Protein AF-A0A2S2PZI7-F1 (afdb_monomer)

Structure (mmCIF, N/CA/C/O backbone):
data_AF-A0A2S2PZI7-F1
#
_entry.id   AF-A0A2S2PZI7-F1
#
loop_
_atom_site.group_PDB
_atom_site.id
_atom_site.type_symbol
_atom_site.label_atom_id
_atom_site.label_alt_id
_atom_site.label_comp_id
_atom_site.label_asym_id
_atom_site.label_entity_id
_atom_site.label_seq_id
_atom_site.pdbx_PDB_ins_code
_atom_site.Cartn_x
_atom_site.Cartn_y
_atom_site.Cartn_z
_atom_site.occupancy
_atom_site.B_iso_or_equiv
_atom_site.auth_seq_id
_atom_site.auth_comp_id
_atom_site.auth_asym_id
_atom_site.auth_atom_id
_atom_site.pdbx_PDB_model_num
ATOM 1 N N . ARG A 1 1 ? 15.774 1.016 -13.900 1.00 90.81 1 ARG A N 1
ATOM 2 C CA . ARG A 1 1 ? 14.802 0.039 -13.346 1.00 90.81 1 ARG A CA 1
ATOM 3 C C . ARG A 1 1 ? 15.107 -0.288 -11.886 1.00 90.81 1 ARG A C 1
ATOM 5 O O . ARG A 1 1 ? 14.340 0.163 -11.058 1.00 90.81 1 ARG A O 1
ATOM 12 N N . ARG A 1 2 ? 16.241 -0.922 -11.539 1.00 93.00 2 ARG A N 1
ATOM 13 C CA . ARG A 1 2 ? 16.613 -1.214 -10.131 1.00 93.00 2 ARG A CA 1
ATOM 14 C C . ARG A 1 2 ? 16.490 -0.013 -9.178 1.00 93.00 2 ARG A C 1
ATOM 16 O O . ARG A 1 2 ? 15.719 -0.076 -8.241 1.00 93.00 2 ARG A O 1
ATOM 23 N N . LYS A 1 3 ? 17.122 1.117 -9.518 1.00 94.44 3 LYS A N 1
ATOM 24 C CA . LYS A 1 3 ? 17.010 2.376 -8.755 1.00 94.44 3 LYS A CA 1
ATOM 25 C C . LYS A 1 3 ? 15.558 2.817 -8.502 1.00 94.44 3 LYS A C 1
ATOM 27 O O . LYS A 1 3 ? 15.271 3.354 -7.445 1.00 94.44 3 LYS A O 1
ATOM 32 N N . LEU A 1 4 ? 14.652 2.601 -9.463 1.00 94.94 4 LEU A N 1
ATOM 33 C CA . LEU A 1 4 ? 13.233 2.941 -9.311 1.00 94.94 4 LEU A CA 1
ATOM 34 C C . LEU A 1 4 ? 12.554 2.017 -8.293 1.00 94.94 4 LEU A C 1
ATOM 36 O O . LEU A 1 4 ? 11.857 2.503 -7.416 1.00 94.94 4 LEU A O 1
ATOM 40 N N . MET A 1 5 ? 12.837 0.714 -8.365 1.00 95.31 5 MET A N 1
ATOM 41 C CA . MET A 1 5 ? 12.351 -0.273 -7.398 1.00 95.31 5 MET A CA 1
ATOM 42 C C . MET A 1 5 ? 12.850 0.022 -5.976 1.00 95.31 5 MET A C 1
ATOM 44 O O . MET A 1 5 ? 12.076 -0.080 -5.030 1.00 95.31 5 MET A O 1
ATOM 48 N N . ASP A 1 6 ? 14.112 0.429 -5.818 1.00 95.69 6 ASP A N 1
ATOM 49 C CA . ASP A 1 6 ? 14.670 0.797 -4.509 1.00 95.69 6 ASP A CA 1
ATOM 50 C C . ASP A 1 6 ? 13.962 2.040 -3.934 1.00 95.69 6 ASP A C 1
ATOM 52 O O . ASP A 1 6 ? 13.613 2.073 -2.755 1.00 95.69 6 ASP A O 1
ATOM 56 N N . ILE A 1 7 ? 13.683 3.044 -4.778 1.00 96.94 7 ILE A N 1
ATOM 57 C CA . ILE A 1 7 ? 12.902 4.236 -4.402 1.00 96.94 7 ILE A CA 1
ATOM 58 C C . ILE A 1 7 ? 11.478 3.852 -3.986 1.00 96.94 7 ILE A C 1
ATOM 60 O O . ILE A 1 7 ? 11.008 4.306 -2.944 1.00 96.94 7 ILE A O 1
ATOM 64 N N . ASP A 1 8 ? 10.803 3.009 -4.770 1.00 95.75 8 ASP A N 1
ATOM 65 C CA . ASP A 1 8 ? 9.455 2.535 -4.452 1.00 95.75 8 ASP A CA 1
ATOM 66 C C . ASP A 1 8 ? 9.450 1.749 -3.124 1.00 95.75 8 ASP A C 1
ATOM 68 O O . ASP A 1 8 ? 8.561 1.935 -2.296 1.00 95.75 8 ASP A O 1
ATOM 72 N N . GLY A 1 9 ? 10.490 0.953 -2.850 1.00 95.69 9 GLY A N 1
ATOM 73 C CA . GLY A 1 9 ? 10.671 0.274 -1.565 1.00 95.69 9 GLY A CA 1
ATOM 74 C C . GLY A 1 9 ? 10.832 1.228 -0.380 1.00 95.69 9 GLY A C 1
ATOM 75 O O . GLY A 1 9 ? 10.215 1.015 0.666 1.00 95.69 9 GLY A O 1
ATOM 76 N N . HIS A 1 10 ? 11.600 2.308 -0.539 1.00 96.31 10 HIS A N 1
ATOM 77 C CA . HIS A 1 10 ? 11.708 3.344 0.490 1.00 96.31 10 HIS A CA 1
ATOM 78 C C . HIS A 1 10 ? 10.374 4.057 0.737 1.00 96.31 10 HIS A C 1
ATOM 80 O O . HIS A 1 10 ? 10.005 4.252 1.893 1.00 96.31 10 HIS A O 1
ATOM 86 N N . LEU A 1 11 ? 9.618 4.381 -0.318 1.00 96.38 11 LEU A N 1
ATOM 87 C CA . LEU A 1 11 ? 8.288 4.989 -0.194 1.00 96.38 11 LEU A CA 1
ATOM 88 C C . LEU A 1 11 ? 7.308 4.086 0.568 1.00 96.38 11 LEU A C 1
ATOM 90 O O . LEU A 1 11 ? 6.607 4.562 1.459 1.00 96.38 11 LEU A O 1
ATOM 94 N N . LEU A 1 12 ? 7.295 2.782 0.272 1.00 95.44 12 LEU A N 1
ATOM 95 C CA . LEU A 1 12 ? 6.481 1.812 1.014 1.00 95.44 12 LEU A CA 1
ATOM 96 C C . LEU A 1 12 ? 6.892 1.750 2.493 1.00 95.44 12 LEU A C 1
ATOM 98 O O . LEU A 1 12 ? 6.034 1.757 3.374 1.00 95.44 12 LEU A O 1
ATOM 102 N N . SER A 1 13 ? 8.197 1.742 2.783 1.00 93.62 13 SER A N 1
ATOM 103 C CA . SER A 1 13 ? 8.704 1.737 4.160 1.00 93.62 13 SER A CA 1
ATOM 104 C C . SER A 1 13 ? 8.312 2.998 4.937 1.00 93.62 13 SER A C 1
ATOM 106 O O . SER A 1 13 ? 7.915 2.889 6.096 1.00 93.62 13 SER A O 1
ATOM 108 N N . LEU A 1 14 ? 8.395 4.178 4.312 1.00 95.75 14 LEU A N 1
ATOM 109 C CA . LEU A 1 14 ? 7.944 5.441 4.907 1.00 95.75 14 LEU A CA 1
ATOM 110 C C . LEU A 1 14 ? 6.440 5.409 5.207 1.00 95.75 14 LEU A C 1
ATOM 112 O O . LEU A 1 14 ? 6.021 5.877 6.261 1.00 95.75 14 LEU A O 1
ATOM 116 N N . GLY A 1 15 ? 5.641 4.789 4.332 1.00 93.88 15 GLY A N 1
ATOM 117 C CA . GLY A 1 15 ? 4.212 4.580 4.565 1.00 93.88 15 GLY A CA 1
ATOM 118 C C . GLY A 1 15 ? 3.916 3.749 5.820 1.00 93.88 15 GLY A C 1
ATOM 119 O O . GLY A 1 15 ? 3.052 4.129 6.607 1.00 93.88 15 GLY A O 1
ATOM 120 N N . VAL A 1 16 ? 4.650 2.650 6.053 1.00 91.56 16 VAL A N 1
ATOM 121 C CA . VAL A 1 16 ? 4.499 1.849 7.290 1.00 91.56 16 VAL A CA 1
ATOM 122 C C . VAL A 1 16 ? 4.855 2.674 8.525 1.00 91.56 16 VAL A C 1
ATOM 124 O O . VAL A 1 16 ? 4.143 2.630 9.529 1.00 91.56 16 VAL A O 1
ATOM 127 N N . GLU A 1 17 ? 5.952 3.431 8.465 1.00 93.25 17 GLU A N 1
ATOM 128 C CA . GLU A 1 17 ? 6.382 4.233 9.609 1.00 93.25 17 GLU A CA 1
ATOM 129 C C . GLU A 1 17 ? 5.381 5.357 9.908 1.00 93.25 17 GLU A C 1
ATOM 131 O O . GLU A 1 17 ? 5.024 5.551 11.067 1.00 93.25 17 GLU A O 1
ATOM 136 N N . ALA A 1 18 ? 4.822 6.021 8.891 1.00 95.25 18 ALA A N 1
ATOM 137 C CA . ALA A 1 18 ? 3.761 7.012 9.081 1.00 95.25 18 ALA A CA 1
ATOM 138 C C . ALA A 1 18 ? 2.541 6.408 9.797 1.00 95.25 18 ALA A C 1
ATOM 140 O O . ALA A 1 18 ? 2.039 6.966 10.777 1.00 95.25 18 ALA A O 1
ATOM 141 N N . GLU A 1 19 ? 2.089 5.225 9.364 1.00 92.06 19 GLU A N 1
ATOM 142 C CA . GLU A 1 19 ? 0.991 4.512 10.022 1.00 92.06 19 GLU A CA 1
ATOM 143 C C . GLU A 1 19 ? 1.311 4.188 11.489 1.00 92.06 19 GLU 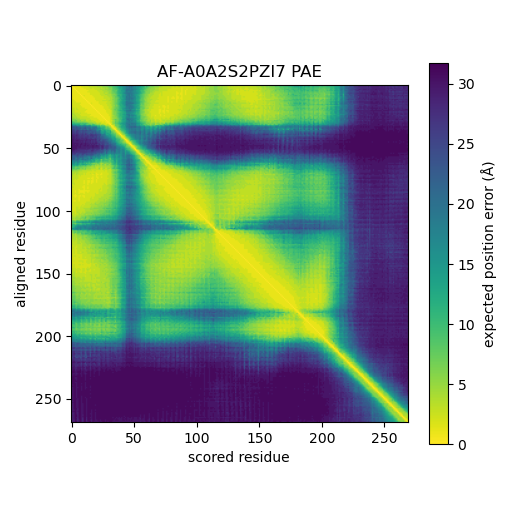A C 1
ATOM 145 O O . GLU A 1 19 ? 0.438 4.319 12.354 1.00 92.06 19 GLU A O 1
ATOM 150 N N . ARG A 1 20 ? 2.553 3.796 11.798 1.00 91.69 20 ARG A N 1
ATOM 151 C CA . ARG A 1 20 ? 3.015 3.556 13.173 1.00 91.69 20 ARG A CA 1
ATOM 152 C C . ARG A 1 20 ? 2.955 4.832 14.016 1.00 91.69 20 ARG A C 1
ATOM 154 O O . ARG A 1 20 ? 2.430 4.790 15.130 1.00 91.69 20 ARG A O 1
ATOM 161 N N . GLN A 1 21 ? 3.433 5.960 13.498 1.00 95.38 21 GLN A N 1
ATOM 162 C CA . GLN A 1 21 ? 3.409 7.230 14.228 1.00 95.38 21 GLN A CA 1
ATOM 163 C C . GLN A 1 21 ? 1.971 7.708 14.488 1.00 95.38 21 GLN A C 1
ATOM 165 O O . GLN A 1 21 ? 1.626 8.074 15.615 1.00 95.38 21 GLN A O 1
ATOM 170 N N . HIS A 1 22 ? 1.070 7.570 13.510 1.00 94.25 22 HIS A N 1
ATOM 171 C CA . HIS A 1 22 ? -0.359 7.833 13.713 1.00 94.25 22 HIS A CA 1
ATOM 172 C C . HIS A 1 22 ? -0.990 6.950 14.799 1.00 94.25 22 HIS A C 1
ATOM 174 O O . HIS A 1 22 ? -1.870 7.406 15.536 1.00 94.25 22 HIS A O 1
ATOM 180 N N . GLN A 1 23 ? -0.547 5.696 14.944 1.00 90.12 23 GLN A N 1
ATOM 181 C CA . GLN A 1 23 ? -1.009 4.831 16.033 1.00 90.12 23 GLN A CA 1
ATOM 182 C C . GLN A 1 23 ? -0.560 5.339 17.405 1.00 90.12 23 GLN A C 1
ATOM 184 O O . GLN A 1 23 ? -1.351 5.273 18.345 1.00 90.12 23 GLN A O 1
ATOM 189 N N . ILE A 1 24 ? 0.668 5.848 17.532 1.00 91.25 24 ILE A N 1
ATOM 190 C CA . ILE A 1 24 ? 1.177 6.422 18.788 1.00 91.25 24 ILE A CA 1
ATOM 191 C C . ILE A 1 24 ? 0.329 7.633 19.189 1.00 91.25 24 ILE A C 1
ATOM 193 O O . ILE A 1 24 ? -0.158 7.692 20.320 1.00 91.25 24 ILE A O 1
ATOM 197 N N . ILE A 1 25 ? 0.062 8.537 18.242 1.00 91.69 25 ILE A N 1
ATOM 198 C CA . ILE A 1 25 ? -0.786 9.718 18.464 1.00 91.69 25 ILE A CA 1
ATOM 199 C C . ILE A 1 25 ? -2.202 9.296 18.876 1.00 91.69 25 ILE A C 1
ATO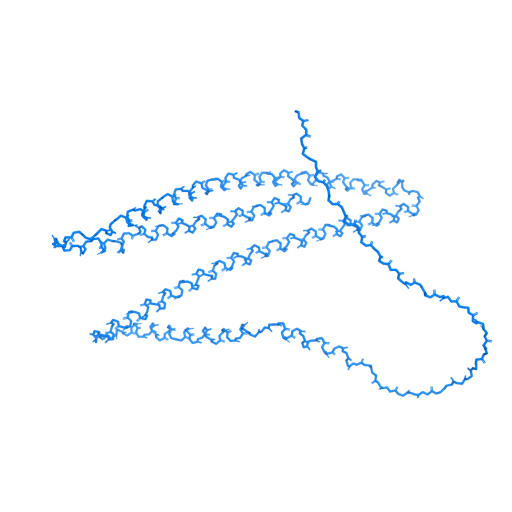M 201 O O . ILE A 1 25 ? -2.705 9.740 19.906 1.00 91.69 25 ILE A O 1
ATOM 205 N N . SER A 1 26 ? -2.813 8.358 18.148 1.00 89.31 26 SER A N 1
ATOM 206 C CA . SER A 1 26 ? -4.162 7.858 18.458 1.00 89.31 26 SER A CA 1
ATOM 207 C C . SER A 1 26 ? -4.246 7.216 19.851 1.00 89.31 26 SER A C 1
ATOM 209 O O . SER A 1 26 ? -5.234 7.377 20.572 1.00 89.31 26 SER A O 1
ATOM 211 N N . GLN A 1 27 ? -3.212 6.470 20.259 1.00 87.00 27 GLN A N 1
ATOM 212 C CA . GLN A 1 27 ? -3.144 5.871 21.594 1.00 87.00 27 GLN A CA 1
ATOM 213 C C . GLN A 1 27 ? -3.044 6.936 22.685 1.00 87.00 27 GLN A C 1
ATOM 215 O O . GLN A 1 27 ? -3.722 6.820 23.711 1.00 87.00 27 GLN A O 1
ATOM 220 N N . TRP A 1 28 ? -2.232 7.967 22.461 1.00 88.69 28 TRP A N 1
ATOM 221 C CA . TRP A 1 28 ? -2.120 9.099 23.371 1.00 88.69 28 TRP A CA 1
ATOM 222 C C . TRP A 1 28 ? -3.456 9.843 23.506 1.00 88.69 28 TRP A C 1
ATOM 224 O O . TRP A 1 28 ? -3.937 10.035 24.624 1.00 88.69 28 TRP A O 1
ATOM 234 N N . GLU A 1 29 ? -4.118 10.173 22.392 1.00 85.69 29 GLU A N 1
ATOM 235 C CA . GLU A 1 29 ? -5.425 10.849 22.386 1.00 85.69 29 GLU A CA 1
ATOM 236 C C . GLU A 1 29 ? -6.486 10.045 23.147 1.00 85.69 29 GLU A C 1
ATOM 238 O O . GLU A 1 29 ? -7.235 10.590 23.963 1.00 85.69 29 GLU A O 1
ATOM 243 N N . SER A 1 30 ? -6.508 8.724 22.948 1.00 81.12 30 SER A N 1
ATOM 244 C CA . SER A 1 30 ? -7.425 7.827 23.653 1.00 81.12 30 SER A CA 1
ATOM 245 C C . SER A 1 30 ? -7.208 7.825 25.168 1.00 81.12 30 SER A C 1
ATOM 247 O O . SER A 1 30 ? -8.189 7.716 25.906 1.00 81.12 30 SER A O 1
ATOM 249 N N . ARG A 1 31 ? -5.960 7.908 25.646 1.00 77.75 31 ARG A N 1
ATOM 250 C CA . ARG A 1 31 ? -5.634 7.934 27.086 1.00 77.75 31 ARG A CA 1
ATOM 251 C C . ARG A 1 31 ? -5.864 9.310 27.704 1.00 77.75 31 ARG A C 1
ATOM 253 O O . ARG A 1 31 ? -6.291 9.404 28.854 1.00 77.75 31 ARG A O 1
ATOM 260 N N . ASN A 1 32 ? -5.617 10.369 26.938 1.00 75.56 32 ASN A N 1
ATOM 261 C CA . ASN A 1 32 ? -5.827 11.749 27.366 1.00 75.56 32 ASN A CA 1
ATOM 262 C C . ASN A 1 32 ? -7.313 12.169 27.325 1.00 75.56 32 ASN A C 1
ATOM 264 O O . ASN A 1 32 ? -7.692 13.217 27.856 1.00 75.56 32 ASN A O 1
ATOM 268 N N . ASN A 1 33 ? -8.193 11.349 26.736 1.00 71.75 33 ASN A N 1
ATOM 269 C CA . ASN A 1 33 ? -9.627 11.606 26.737 1.00 71.75 33 ASN A CA 1
ATOM 270 C C . ASN A 1 33 ? -10.195 11.621 28.176 1.00 71.75 33 ASN A C 1
ATOM 272 O O . ASN A 1 33 ? -10.237 10.620 28.898 1.00 71.75 33 ASN A O 1
ATOM 276 N N . LYS A 1 34 ? -10.668 12.800 28.594 1.00 59.25 34 LYS A N 1
ATOM 277 C CA . LYS A 1 34 ? -11.041 13.147 29.979 1.00 59.25 34 LYS A CA 1
ATOM 278 C C . LYS A 1 34 ? -12.251 12.382 30.527 1.00 59.25 34 LYS A C 1
ATOM 280 O O . LYS A 1 34 ? -12.485 12.424 31.736 1.00 59.25 34 LYS A O 1
ATOM 285 N N . LEU A 1 35 ? -13.016 11.693 29.676 1.00 54.56 35 LEU A N 1
ATOM 286 C CA . LEU A 1 35 ? -14.253 11.004 30.067 1.00 54.56 35 LEU A CA 1
ATOM 287 C C . LEU A 1 35 ? -14.023 9.859 31.069 1.00 54.56 35 LEU A C 1
ATOM 289 O O . LEU A 1 35 ? -14.867 9.637 31.936 1.00 54.56 35 LEU A O 1
ATOM 293 N N . TYR A 1 36 ? -12.868 9.191 31.015 1.00 54.81 36 TYR A N 1
ATOM 294 C CA . TYR A 1 36 ? -12.563 8.049 31.889 1.00 54.81 36 TYR A CA 1
ATOM 295 C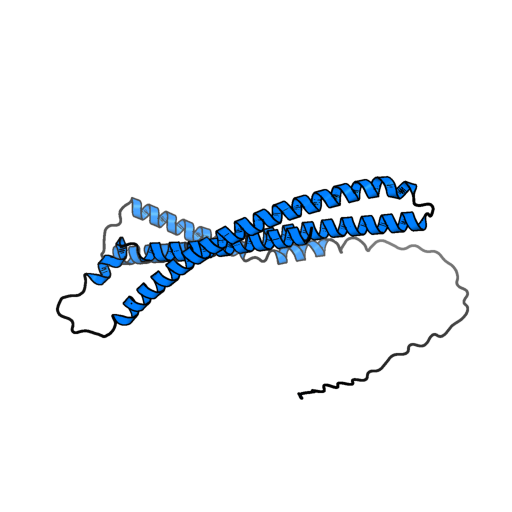 C . TYR A 1 36 ? -11.459 8.339 32.917 1.00 54.81 36 TYR A C 1
ATOM 297 O O . TYR A 1 36 ? -11.494 7.796 34.021 1.00 54.81 36 TYR A O 1
ATOM 305 N N . CYS A 1 37 ? -10.545 9.273 32.632 1.00 50.16 37 CYS A N 1
ATOM 306 C CA . CYS A 1 37 ? -9.452 9.634 33.544 1.00 50.16 37 CYS A CA 1
ATOM 307 C C . CYS A 1 37 ? -9.879 10.560 34.703 1.00 50.16 37 CYS A C 1
ATOM 309 O O . CYS A 1 37 ? -9.232 10.579 35.749 1.00 50.16 37 CYS A O 1
ATOM 311 N N . ARG A 1 38 ? -10.999 11.297 34.598 1.00 45.34 38 ARG A N 1
ATOM 312 C CA . ARG A 1 38 ? -11.430 12.221 35.672 1.00 45.34 38 ARG A CA 1
ATOM 313 C C . ARG A 1 38 ? -11.958 11.512 36.929 1.00 45.34 38 ARG A C 1
ATOM 315 O O . ARG A 1 38 ? -11.907 12.081 38.019 1.00 45.34 38 ARG A O 1
ATOM 322 N N . ARG A 1 39 ? -12.467 10.279 36.809 1.00 44.09 39 ARG A N 1
ATOM 323 C CA . ARG A 1 39 ? -13.093 9.556 37.937 1.00 44.09 39 ARG A CA 1
ATOM 324 C C . ARG A 1 39 ? -12.099 8.944 38.922 1.00 44.09 39 ARG A C 1
ATOM 326 O O . ARG A 1 39 ? -12.458 8.782 40.084 1.00 44.09 39 ARG A O 1
ATOM 333 N N . THR A 1 40 ? -10.876 8.633 38.500 1.00 45.59 40 THR A N 1
ATOM 334 C CA . THR A 1 40 ? -9.869 8.010 39.377 1.00 45.59 40 THR A CA 1
ATOM 335 C C . THR A 1 40 ? -9.157 9.032 40.269 1.00 45.59 40 THR A C 1
ATOM 337 O O . THR A 1 40 ? -8.772 8.700 41.386 1.00 45.59 40 THR A O 1
ATOM 340 N N . SER A 1 41 ? -9.050 10.292 39.828 1.00 47.69 41 SER A N 1
ATOM 341 C CA . SER A 1 41 ? -8.426 11.378 40.602 1.00 47.69 41 SER A CA 1
ATOM 342 C C . SER A 1 41 ? -9.342 11.937 41.707 1.00 47.69 41 SER A C 1
ATOM 344 O O . SER A 1 41 ? -8.905 12.158 42.836 1.00 47.69 41 SER A O 1
ATOM 346 N N . ASN A 1 42 ? -10.647 12.071 41.441 1.00 43.94 42 ASN A N 1
ATOM 347 C CA . ASN A 1 42 ? -11.594 12.698 42.378 1.00 43.94 42 ASN A CA 1
ATOM 348 C C . ASN A 1 42 ? -12.164 11.757 43.465 1.00 43.94 42 ASN A C 1
ATOM 350 O O . ASN A 1 42 ? -13.016 12.175 44.245 1.00 43.94 42 ASN A O 1
ATOM 354 N N . GLN A 1 43 ? -11.706 10.502 43.546 1.00 44.19 43 GLN A N 1
ATOM 355 C CA . GLN A 1 43 ? -12.073 9.535 44.599 1.00 44.19 43 GLN A CA 1
ATOM 356 C C . GLN A 1 43 ? -11.029 9.457 45.733 1.00 44.19 43 GLN A C 1
ATOM 358 O O . GLN A 1 43 ? -11.030 8.515 46.524 1.00 44.19 43 GLN A O 1
ATOM 363 N N . ARG A 1 44 ? -10.133 10.446 45.872 1.00 46.66 44 ARG A N 1
ATOM 364 C CA . ARG A 1 44 ? -9.320 10.571 47.090 1.00 46.66 44 ARG A CA 1
ATOM 365 C C . ARG A 1 44 ? -10.151 11.203 48.206 1.00 46.66 44 ARG A C 1
ATOM 367 O O . ARG A 1 44 ? -10.326 12.416 48.264 1.00 46.66 44 ARG A O 1
ATOM 374 N N . ARG A 1 45 ? -10.659 10.356 49.109 1.00 47.09 45 ARG A N 1
ATOM 375 C CA . ARG A 1 45 ? -11.183 10.778 50.418 1.00 47.09 45 ARG A CA 1
ATOM 376 C C . ARG A 1 45 ? -10.133 11.658 51.130 1.00 47.09 45 ARG A C 1
ATOM 378 O O . ARG A 1 45 ? -8.965 11.268 51.128 1.00 47.09 45 ARG A O 1
ATOM 385 N N . PRO A 1 46 ? -10.506 12.765 51.799 1.00 47.09 46 PRO A N 1
ATOM 386 C CA . PRO A 1 46 ? -9.554 13.735 52.363 1.00 47.09 46 PRO A CA 1
ATOM 387 C C . PRO A 1 46 ? -8.633 13.246 53.498 1.00 47.09 46 PRO A C 1
ATOM 389 O O . PRO A 1 46 ? -8.001 14.081 54.131 1.00 47.09 46 PRO A O 1
ATOM 392 N N . ASN A 1 47 ? -8.561 11.946 53.820 1.00 45.91 47 ASN A N 1
ATOM 393 C CA . ASN A 1 47 ? -7.964 11.502 55.087 1.00 45.91 47 ASN A CA 1
ATOM 394 C C . ASN A 1 47 ? -7.073 10.248 55.043 1.00 45.91 47 ASN A C 1
ATOM 396 O O . ASN A 1 47 ? -6.783 9.664 56.084 1.00 45.91 47 ASN A O 1
ATOM 400 N N . THR A 1 48 ? -6.599 9.816 53.873 1.00 48.38 48 THR A N 1
ATOM 401 C CA . THR A 1 48 ? -5.571 8.762 53.794 1.00 48.38 48 THR A CA 1
ATOM 402 C C . THR A 1 48 ? -4.185 9.388 53.679 1.00 48.38 48 THR A C 1
ATOM 404 O O . THR A 1 48 ? -3.848 9.957 52.639 1.00 48.38 48 THR A O 1
ATOM 407 N N . LYS A 1 49 ? -3.390 9.285 54.755 1.00 45.69 49 LYS A N 1
ATOM 408 C CA . LYS A 1 49 ? -1.967 9.656 54.784 1.00 45.69 49 LYS A CA 1
ATOM 409 C C . LYS A 1 49 ? -1.220 8.981 53.627 1.00 45.69 49 LYS A C 1
ATOM 411 O O . LYS A 1 49 ? -1.461 7.815 53.321 1.00 45.69 49 LYS A O 1
ATOM 416 N N . GLY A 1 50 ? -0.364 9.766 52.974 1.00 47.78 50 GLY A N 1
ATOM 417 C CA . GLY A 1 50 ? 0.278 9.455 51.702 1.00 47.78 50 GLY A CA 1
ATOM 418 C C . GLY A 1 50 ? 1.000 8.112 51.681 1.00 47.78 50 GLY A C 1
ATOM 419 O O . GLY A 1 50 ? 1.952 7.892 52.422 1.00 47.78 50 GLY A O 1
ATOM 420 N N . SER A 1 51 ? 0.556 7.246 50.774 1.00 41.78 51 SER A N 1
ATOM 421 C CA . SER A 1 51 ? 1.385 6.186 50.213 1.00 41.78 51 SER A CA 1
ATOM 422 C C . SER A 1 51 ? 2.050 6.737 48.948 1.00 41.78 51 SER A C 1
ATOM 424 O O . SER A 1 51 ? 1.368 7.323 48.099 1.00 41.78 51 SER A O 1
ATOM 426 N N . ASN A 1 52 ? 3.374 6.585 48.862 1.00 45.28 52 ASN A N 1
ATOM 427 C CA . ASN A 1 52 ? 4.306 7.090 47.841 1.00 45.28 52 ASN A CA 1
ATOM 428 C C . ASN A 1 52 ? 4.089 6.480 46.434 1.00 45.28 52 ASN A C 1
ATOM 430 O O . ASN A 1 52 ? 5.025 5.996 45.810 1.00 45.28 52 ASN A O 1
ATOM 434 N N . GLY A 1 53 ? 2.858 6.472 45.921 1.00 44.88 53 GLY A N 1
ATOM 435 C CA . GLY A 1 53 ? 2.512 5.913 44.606 1.00 44.88 53 GLY A CA 1
ATOM 436 C C . GLY A 1 53 ? 2.298 6.945 43.494 1.00 44.88 53 GLY A C 1
ATOM 437 O O . GLY A 1 53 ? 1.942 6.567 42.385 1.00 44.88 53 GLY A O 1
ATOM 438 N N . THR A 1 54 ? 2.454 8.245 43.766 1.00 49.12 54 THR A N 1
ATOM 439 C CA . THR A 1 54 ? 2.118 9.319 42.808 1.00 49.12 54 THR A CA 1
ATOM 440 C C . THR A 1 54 ? 3.242 9.679 41.833 1.00 49.12 54 THR A C 1
ATOM 442 O O . THR A 1 54 ? 2.964 10.347 40.843 1.00 49.12 54 THR A O 1
ATOM 445 N N . ALA A 1 55 ? 4.480 9.235 42.077 1.00 49.25 55 ALA A N 1
ATOM 446 C CA . ALA A 1 55 ? 5.617 9.508 41.191 1.00 49.25 55 ALA A CA 1
ATOM 447 C C . ALA A 1 55 ? 5.488 8.769 39.844 1.00 49.25 55 ALA A C 1
ATOM 449 O O . ALA A 1 55 ? 5.583 9.390 38.791 1.00 49.25 55 ALA A O 1
ATOM 450 N N . ASN A 1 56 ? 5.124 7.480 39.873 1.00 52.19 56 ASN A N 1
ATOM 451 C CA . ASN A 1 56 ? 5.035 6.645 38.666 1.00 52.19 56 ASN A CA 1
ATOM 452 C C . ASN A 1 56 ? 3.938 7.096 37.685 1.00 52.19 56 ASN A C 1
ATOM 454 O O . ASN A 1 56 ? 4.060 6.897 36.481 1.00 52.19 56 ASN A O 1
ATOM 458 N N . THR A 1 57 ? 2.849 7.704 38.171 1.00 53.97 57 THR A N 1
ATOM 459 C CA . THR A 1 57 ? 1.773 8.216 37.301 1.00 53.97 57 THR A CA 1
ATOM 460 C C . THR A 1 57 ? 2.148 9.547 36.650 1.00 53.97 57 THR A C 1
ATOM 462 O O . THR A 1 57 ? 1.782 9.774 35.501 1.00 53.97 57 THR A O 1
ATOM 465 N N . ALA A 1 58 ? 2.885 10.414 37.352 1.00 56.44 58 ALA A N 1
ATOM 466 C CA . ALA A 1 58 ? 3.357 11.682 36.800 1.00 56.44 58 ALA A CA 1
ATOM 467 C C . ALA A 1 58 ? 4.458 11.464 35.747 1.00 56.44 58 ALA A C 1
ATOM 469 O O . ALA A 1 58 ? 4.358 12.018 34.657 1.00 56.44 58 ALA A O 1
ATOM 470 N N . GLU A 1 59 ? 5.428 10.582 36.018 1.00 59.16 59 GLU A N 1
ATOM 471 C CA . GLU A 1 59 ? 6.458 10.204 35.036 1.00 59.16 59 GLU A CA 1
ATOM 472 C C . GLU A 1 59 ? 5.868 9.499 33.806 1.00 59.16 59 GLU A C 1
ATOM 474 O O . GLU A 1 59 ? 6.319 9.727 32.687 1.00 59.16 59 GLU A O 1
ATOM 479 N N . SER A 1 60 ? 4.828 8.673 33.973 1.00 64.50 60 SER A N 1
ATOM 480 C CA . SER A 1 60 ? 4.152 8.020 32.842 1.00 64.50 60 SER A CA 1
ATOM 481 C C . SER A 1 60 ? 3.423 9.012 31.930 1.00 64.50 60 SER A C 1
ATOM 483 O O . SER A 1 60 ? 3.387 8.801 30.722 1.00 64.50 60 SER A O 1
ATOM 485 N N . LEU A 1 61 ? 2.835 10.077 32.484 1.00 64.62 61 LEU A N 1
ATOM 486 C CA . LEU A 1 61 ? 2.141 11.112 31.707 1.00 64.62 61 LEU A CA 1
ATOM 487 C C . LEU A 1 61 ? 3.112 12.046 30.973 1.00 64.62 61 LEU A C 1
ATOM 489 O O . LEU A 1 61 ? 2.768 12.565 29.910 1.00 64.62 61 LEU A O 1
ATOM 493 N N . ASP A 1 62 ? 4.295 12.266 31.543 1.00 72.31 62 ASP A N 1
ATOM 494 C CA . ASP A 1 62 ? 5.368 13.059 30.938 1.00 72.31 62 ASP A CA 1
ATOM 495 C C . ASP A 1 62 ? 6.031 12.297 29.776 1.00 72.31 62 ASP A C 1
ATOM 497 O O . ASP A 1 62 ? 6.142 12.814 28.665 1.00 72.31 62 ASP A O 1
ATOM 501 N N . ASN A 1 63 ? 6.325 11.005 29.975 1.00 75.62 63 ASN A N 1
ATOM 502 C CA . ASN A 1 63 ? 6.812 10.122 28.909 1.00 75.62 63 ASN A CA 1
ATOM 503 C C . ASN A 1 63 ? 5.810 9.984 27.750 1.00 75.62 63 ASN A C 1
ATOM 505 O O . ASN A 1 63 ? 6.205 10.002 26.586 1.00 75.62 63 ASN A O 1
ATOM 509 N N . ASP A 1 64 ? 4.510 9.874 28.037 1.00 76.81 64 ASP A N 1
ATOM 510 C CA . ASP A 1 64 ? 3.477 9.779 26.998 1.00 76.81 64 ASP A CA 1
ATOM 511 C C . ASP A 1 64 ? 3.359 11.08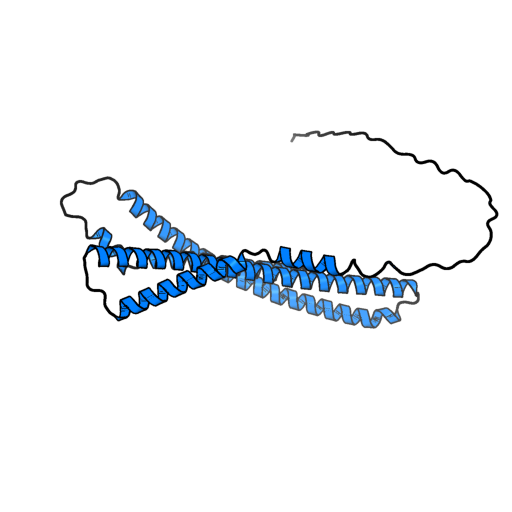2 26.177 1.00 76.81 64 ASP A C 1
ATOM 513 O O . ASP A 1 64 ? 3.136 11.024 24.966 1.00 76.81 64 ASP A O 1
ATOM 517 N N . GLN A 1 65 ? 3.550 12.253 26.796 1.00 82.12 65 GLN A N 1
ATOM 518 C CA . GLN A 1 65 ? 3.621 13.535 26.080 1.00 82.12 65 GLN A CA 1
ATOM 519 C C . GLN A 1 65 ? 4.880 13.645 25.217 1.00 82.12 65 GLN A C 1
ATOM 521 O O . GLN A 1 65 ? 4.793 14.079 24.068 1.00 82.12 65 GLN A O 1
ATOM 526 N N . LEU A 1 66 ? 6.033 13.211 25.732 1.00 84.56 66 LEU A N 1
ATOM 527 C CA . LEU A 1 66 ? 7.283 13.195 24.975 1.00 84.56 66 LEU A CA 1
ATOM 528 C C . LEU A 1 66 ? 7.186 12.281 23.744 1.00 84.56 66 LEU A C 1
ATOM 530 O O . LEU A 1 66 ? 7.544 12.693 22.643 1.00 84.56 66 LEU A O 1
ATOM 534 N N . ASN A 1 67 ? 6.624 11.079 23.908 1.00 87.56 67 ASN A N 1
ATOM 535 C CA . ASN A 1 67 ? 6.384 10.140 22.810 1.00 87.56 67 ASN A CA 1
ATOM 536 C C . ASN A 1 67 ? 5.452 10.724 21.741 1.00 87.56 67 ASN A C 1
ATOM 538 O O . ASN A 1 67 ? 5.669 10.512 20.550 1.00 87.56 67 ASN A O 1
ATOM 542 N N . MET A 1 68 ? 4.426 11.473 22.154 1.00 91.06 68 MET A N 1
ATOM 543 C CA . MET A 1 68 ? 3.530 12.161 21.228 1.00 91.06 68 MET A CA 1
ATOM 544 C C . MET A 1 68 ? 4.278 13.242 20.441 1.00 91.06 68 MET A C 1
ATOM 546 O O . MET A 1 68 ? 4.226 13.229 19.215 1.00 91.06 68 MET A O 1
ATOM 550 N N . HIS A 1 69 ? 5.029 14.124 21.108 1.00 91.56 69 HIS A N 1
AT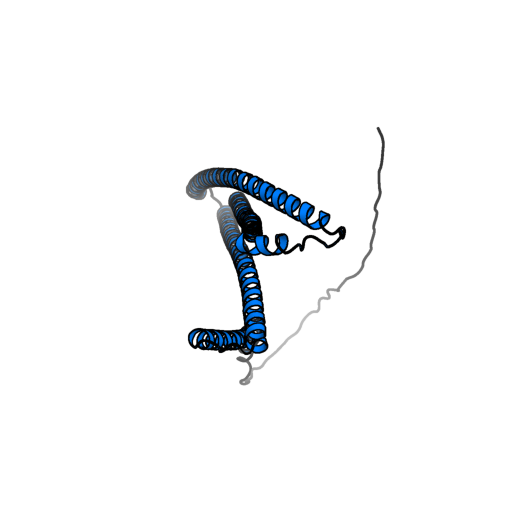OM 551 C CA . HIS A 1 69 ? 5.830 15.148 20.429 1.00 91.56 69 HIS A CA 1
ATOM 552 C C . HIS A 1 69 ? 6.849 14.551 19.453 1.00 91.56 69 HIS A C 1
ATOM 554 O O . HIS A 1 69 ? 6.994 15.063 18.341 1.00 91.56 69 HIS A O 1
ATOM 560 N N . GLN A 1 70 ? 7.498 13.448 19.834 1.00 94.38 70 GLN A N 1
ATOM 561 C CA . GLN A 1 70 ? 8.394 12.720 18.943 1.00 94.38 70 GLN A CA 1
ATOM 562 C C . GLN A 1 70 ? 7.647 12.190 17.714 1.00 94.38 70 GLN A C 1
ATOM 564 O O . GLN A 1 70 ? 8.118 12.390 16.602 1.00 94.38 70 GLN A O 1
ATOM 569 N N . ALA A 1 71 ? 6.456 11.608 17.884 1.00 95.38 71 ALA A N 1
ATOM 570 C CA . ALA A 1 71 ? 5.663 11.098 16.767 1.00 95.38 71 ALA A CA 1
ATOM 571 C C . ALA A 1 71 ? 5.252 12.194 15.767 1.00 95.38 71 ALA A C 1
ATOM 573 O O . ALA A 1 71 ? 5.277 11.966 14.560 1.00 95.38 71 ALA A O 1
ATOM 574 N N . TRP A 1 72 ? 4.923 13.402 16.238 1.00 95.56 72 TRP A N 1
ATOM 575 C CA . TRP A 1 72 ? 4.666 14.547 15.352 1.00 95.56 72 TRP A CA 1
ATOM 576 C C . TRP A 1 72 ? 5.924 15.012 14.613 1.00 95.56 72 TRP A C 1
ATOM 578 O O . TRP A 1 72 ? 5.856 15.334 13.426 1.00 95.56 72 TRP A O 1
ATOM 588 N N . SER A 1 73 ? 7.071 15.038 15.298 1.00 96.94 73 SER A N 1
ATOM 589 C CA . SER A 1 73 ? 8.359 15.353 14.670 1.00 96.94 73 SER A CA 1
ATOM 590 C C . SER A 1 73 ? 8.725 14.321 13.603 1.00 96.94 73 SER A C 1
ATOM 592 O O . SER A 1 73 ? 9.149 14.692 12.509 1.00 96.94 73 SER A O 1
ATOM 594 N N . ASP A 1 74 ? 8.529 13.038 13.903 1.00 97.19 74 ASP A N 1
ATOM 595 C CA . ASP A 1 74 ? 8.781 11.931 12.985 1.00 97.19 74 ASP A CA 1
ATOM 596 C C . ASP A 1 74 ? 7.840 11.999 11.775 1.00 97.19 74 ASP A C 1
ATOM 598 O O . ASP A 1 74 ? 8.298 11.812 10.654 1.00 97.19 74 ASP A O 1
ATOM 602 N N . LEU A 1 75 ? 6.555 12.329 11.959 1.00 97.56 75 LEU A N 1
ATOM 603 C CA . LEU A 1 75 ? 5.619 12.528 10.843 1.00 97.56 75 LEU A CA 1
ATOM 604 C C . LEU A 1 75 ? 6.052 13.667 9.923 1.00 97.56 75 LEU A C 1
ATOM 606 O O . LEU A 1 75 ? 6.094 13.479 8.711 1.00 97.56 75 LEU A O 1
ATOM 610 N N . SER A 1 76 ? 6.434 14.812 10.491 1.00 97.56 76 SER A N 1
ATOM 611 C CA . SER A 1 76 ? 6.968 15.924 9.703 1.00 97.56 76 SER A CA 1
ATOM 612 C C . SER A 1 76 ? 8.208 15.485 8.919 1.00 97.56 76 SER A C 1
ATOM 614 O O . SER A 1 76 ? 8.299 15.717 7.716 1.00 97.56 76 SER A O 1
ATOM 616 N N . TYR A 1 77 ? 9.138 14.768 9.555 1.00 97.81 77 TYR A N 1
ATOM 617 C CA . TYR A 1 77 ? 10.305 14.213 8.868 1.00 97.81 77 TYR A CA 1
ATOM 618 C C . TYR A 1 77 ? 9.920 13.258 7.724 1.00 97.81 77 TYR A C 1
ATOM 620 O O . TYR A 1 77 ? 10.467 13.365 6.624 1.00 97.81 77 TYR A O 1
ATOM 628 N N . ILE A 1 78 ? 8.960 12.359 7.957 1.00 97.88 78 ILE A N 1
ATOM 629 C CA . ILE A 1 78 ? 8.474 11.399 6.960 1.00 97.88 78 ILE A CA 1
ATOM 630 C C . ILE A 1 78 ? 7.839 12.111 5.763 1.00 97.88 78 ILE A C 1
ATOM 632 O O . ILE A 1 78 ? 8.106 11.707 4.635 1.00 97.88 78 ILE A O 1
ATOM 636 N N . GLU A 1 79 ? 7.055 13.170 5.975 1.00 97.62 79 GLU A N 1
ATOM 637 C CA . GLU A 1 79 ? 6.457 13.961 4.891 1.00 97.62 79 GLU A CA 1
ATOM 638 C C . GLU A 1 79 ? 7.533 14.586 3.991 1.00 97.62 79 GLU A C 1
ATOM 640 O O . GLU A 1 79 ? 7.511 14.400 2.772 1.00 97.62 79 GLU A O 1
ATOM 645 N N . HIS A 1 80 ? 8.537 15.240 4.584 1.00 98.06 80 HIS A N 1
ATOM 646 C CA . HIS A 1 80 ? 9.639 15.839 3.822 1.00 98.06 80 HIS A CA 1
ATOM 647 C C . HIS A 1 80 ? 10.450 14.777 3.059 1.00 98.06 80 HIS A C 1
ATOM 649 O O . HIS A 1 80 ? 10.837 14.978 1.903 1.00 98.06 80 HIS A O 1
ATOM 655 N N . GLU A 1 81 ? 10.706 13.623 3.678 1.00 97.69 81 GLU A N 1
ATOM 656 C CA . GLU A 1 81 ? 11.378 12.505 3.013 1.00 97.69 81 GLU A CA 1
ATOM 657 C C . GLU A 1 81 ? 10.526 11.913 1.884 1.00 97.69 81 GLU A C 1
ATOM 659 O O . GLU A 1 81 ? 11.054 11.609 0.811 1.00 97.69 81 GLU A O 1
ATOM 664 N N . GLN A 1 82 ? 9.213 11.791 2.072 1.00 97.50 82 GLN A N 1
ATOM 665 C CA . GLN A 1 82 ? 8.293 11.312 1.046 1.00 97.50 82 GLN A CA 1
ATOM 666 C C . GLN A 1 82 ? 8.309 12.237 -0.174 1.00 97.50 82 GLN A C 1
ATOM 668 O O . GLN A 1 82 ? 8.471 11.753 -1.297 1.00 97.50 82 GLN A O 1
ATOM 673 N N . GLU A 1 83 ? 8.227 13.553 0.028 1.00 97.81 83 GLU A N 1
ATOM 674 C CA . GLU A 1 83 ? 8.357 14.542 -1.048 1.00 97.81 83 GLU A CA 1
ATOM 675 C C . GLU A 1 83 ? 9.692 14.394 -1.790 1.00 97.81 83 GLU A C 1
ATOM 677 O O . GLU A 1 83 ? 9.728 14.340 -3.027 1.00 97.81 83 GLU A O 1
ATOM 682 N N . ARG A 1 84 ? 10.796 14.237 -1.045 1.00 98.00 84 ARG A N 1
ATOM 683 C CA . ARG A 1 84 ? 12.134 14.018 -1.608 1.00 98.00 84 ARG A CA 1
ATOM 684 C C . ARG A 1 84 ? 12.191 12.763 -2.480 1.00 98.00 84 ARG A C 1
ATOM 686 O O . ARG A 1 84 ? 12.719 12.812 -3.596 1.00 98.00 84 ARG A O 1
ATOM 693 N N . TYR A 1 85 ? 11.651 11.641 -2.006 1.00 98.06 85 TYR A N 1
ATOM 694 C CA . TYR A 1 85 ? 11.641 10.385 -2.757 1.00 98.06 85 TYR A CA 1
ATOM 695 C C . TYR A 1 85 ? 10.700 10.432 -3.964 1.00 98.06 85 TYR A C 1
ATOM 697 O O . TYR A 1 85 ? 11.059 9.905 -5.016 1.00 98.06 85 TYR A O 1
ATOM 705 N N . VAL A 1 86 ? 9.553 11.110 -3.878 1.00 97.69 86 VAL A N 1
ATOM 706 C CA . VAL A 1 86 ? 8.653 11.328 -5.025 1.00 97.69 86 VAL A CA 1
ATOM 707 C C . VAL A 1 86 ? 9.337 12.164 -6.111 1.00 97.69 86 VAL A C 1
ATOM 709 O O . VAL A 1 86 ? 9.281 11.810 -7.294 1.00 97.69 86 VAL A O 1
ATOM 712 N N . ALA A 1 87 ? 10.057 13.224 -5.735 1.00 97.75 87 ALA A N 1
ATOM 713 C CA . ALA A 1 87 ? 10.844 14.016 -6.677 1.00 97.75 87 ALA A CA 1
ATOM 714 C C . ALA A 1 87 ? 11.966 13.182 -7.325 1.00 97.75 87 ALA A C 1
ATOM 716 O O . ALA A 1 87 ? 12.139 13.194 -8.549 1.00 97.75 87 ALA A O 1
ATOM 717 N N . LEU A 1 88 ? 12.693 12.394 -6.524 1.00 97.75 88 LEU A N 1
ATOM 718 C CA . LEU A 1 88 ? 13.738 11.494 -7.015 1.00 97.75 88 LEU A CA 1
ATOM 719 C C . LEU A 1 88 ? 13.176 10.421 -7.959 1.00 97.75 88 LEU A C 1
ATOM 721 O O . LEU A 1 88 ? 13.809 10.088 -8.967 1.00 97.75 88 LEU A O 1
ATOM 725 N N . ARG A 1 89 ? 11.980 9.908 -7.660 1.00 97.88 89 ARG A N 1
ATOM 726 C CA . ARG A 1 89 ? 11.240 8.966 -8.499 1.00 97.88 89 ARG A CA 1
ATOM 727 C C . ARG A 1 89 ? 10.935 9.582 -9.859 1.00 97.88 89 ARG A C 1
ATOM 729 O O . ARG A 1 89 ? 11.305 8.996 -10.871 1.00 97.88 89 ARG A O 1
ATOM 736 N N . SER A 1 90 ? 10.343 10.778 -9.882 1.00 98.00 90 SER A N 1
ATOM 737 C CA . SER A 1 90 ? 10.022 11.513 -11.115 1.00 98.00 90 SER A CA 1
ATOM 738 C C . SER A 1 90 ? 11.261 11.728 -11.993 1.00 98.00 90 SER A C 1
ATOM 740 O O . SER A 1 90 ? 11.264 11.381 -13.177 1.00 98.00 90 SER A O 1
ATOM 742 N N . LYS A 1 91 ? 12.370 12.181 -11.393 1.00 97.69 91 LYS A N 1
ATOM 743 C CA . LYS A 1 91 ? 13.654 12.329 -12.095 1.00 97.69 91 LYS A CA 1
ATOM 744 C C . LYS A 1 91 ? 14.153 11.000 -12.672 1.00 97.69 91 LYS A C 1
ATOM 746 O O . LYS A 1 91 ? 14.560 10.944 -13.826 1.00 97.69 91 LYS A O 1
ATOM 751 N N . THR A 1 92 ? 14.097 9.928 -11.884 1.00 97.50 92 THR A N 1
ATOM 752 C CA . THR A 1 92 ? 14.566 8.596 -12.300 1.00 97.50 92 THR A CA 1
ATOM 753 C C . THR A 1 92 ? 13.715 8.014 -13.432 1.00 97.50 92 THR A C 1
ATOM 755 O O . THR A 1 92 ? 14.253 7.334 -14.303 1.00 97.50 92 THR A O 1
ATOM 758 N N . VAL A 1 93 ? 12.407 8.283 -13.447 1.00 96.88 93 VAL A N 1
ATOM 759 C CA . VAL A 1 93 ? 11.514 7.903 -14.553 1.00 96.88 93 VAL A CA 1
ATOM 760 C C . VAL A 1 93 ? 11.895 8.654 -15.829 1.00 96.88 93 VAL A C 1
ATOM 762 O O . VAL A 1 93 ? 12.104 8.019 -16.855 1.00 96.88 93 VAL A O 1
ATOM 765 N N . SER A 1 94 ? 12.102 9.971 -15.750 1.00 97.12 94 SER A N 1
ATOM 766 C CA . SER A 1 94 ? 12.538 10.781 -16.899 1.00 97.12 94 SER A CA 1
ATOM 767 C C . SER A 1 94 ? 13.891 10.322 -17.472 1.00 97.12 94 SER A C 1
ATOM 769 O O . SER A 1 94 ? 14.039 10.146 -18.683 1.00 97.12 94 SER A O 1
ATOM 771 N N . GLU A 1 95 ? 14.872 10.036 -16.606 1.00 96.75 95 GLU A N 1
ATOM 772 C CA . GLU A 1 95 ? 16.163 9.450 -17.005 1.00 96.75 95 GLU A CA 1
ATOM 773 C C . GLU A 1 95 ? 15.976 8.098 -17.714 1.00 96.75 95 GLU A C 1
ATOM 775 O O . GLU A 1 95 ? 16.602 7.835 -18.742 1.00 96.75 95 GLU A O 1
ATOM 780 N N . LEU A 1 96 ? 15.097 7.242 -17.185 1.00 94.69 96 LEU A N 1
ATOM 781 C CA . LEU A 1 96 ? 14.804 5.929 -17.755 1.00 94.69 96 LEU A CA 1
ATOM 782 C C . LEU A 1 96 ? 14.151 6.040 -19.135 1.00 94.69 96 LEU A C 1
ATOM 784 O O . LEU A 1 96 ? 14.523 5.287 -20.034 1.00 94.69 96 LEU A O 1
ATOM 788 N N . ASP A 1 97 ? 13.224 6.977 -19.316 1.00 96.19 97 ASP A N 1
ATOM 789 C CA . ASP A 1 97 ? 12.562 7.215 -20.599 1.00 96.19 97 ASP A CA 1
ATOM 790 C C . ASP A 1 97 ? 13.545 7.723 -21.658 1.00 96.19 97 ASP A C 1
ATOM 792 O O . ASP A 1 97 ? 13.523 7.245 -22.793 1.00 96.19 97 ASP A O 1
ATOM 796 N N . SER A 1 98 ? 14.471 8.612 -21.284 1.00 96.25 98 SER A N 1
ATOM 797 C CA . SER A 1 98 ? 15.554 9.062 -22.170 1.00 96.25 98 SER A CA 1
ATOM 798 C C . SER A 1 98 ? 16.440 7.895 -22.623 1.00 96.25 98 SER A C 1
ATOM 800 O O . SER A 1 98 ? 16.674 7.706 -23.820 1.00 96.25 98 SER A O 1
ATOM 802 N N . VAL A 1 99 ? 16.863 7.039 -21.687 1.00 94.12 99 VAL A N 1
ATOM 803 C CA . VAL A 1 99 ? 17.646 5.833 -22.008 1.00 94.12 99 VAL A CA 1
ATOM 804 C C . VAL A 1 99 ? 16.845 4.874 -22.889 1.00 94.12 99 VAL A C 1
ATOM 806 O O . VAL A 1 99 ? 17.396 4.290 -23.819 1.00 94.12 99 VAL A O 1
ATOM 809 N N . ARG A 1 100 ? 15.538 4.728 -22.652 1.00 92.56 100 ARG A N 1
ATOM 810 C CA . ARG A 1 100 ? 14.663 3.885 -23.474 1.00 92.56 100 ARG A CA 1
ATOM 811 C C . ARG A 1 100 ? 14.563 4.400 -24.910 1.00 92.56 100 ARG A C 1
ATOM 813 O O . ARG A 1 100 ? 14.625 3.599 -25.837 1.00 92.56 100 ARG A O 1
ATOM 820 N N . GLN A 1 101 ? 14.445 5.711 -25.110 1.00 95.31 101 GLN A N 1
ATOM 821 C CA . GLN A 1 101 ? 14.434 6.311 -26.448 1.00 95.31 101 GLN A CA 1
ATOM 822 C C . GLN A 1 101 ? 15.759 6.070 -27.182 1.00 95.31 101 GLN A C 1
ATOM 824 O O . GLN A 1 101 ? 15.755 5.691 -28.354 1.00 95.31 101 GLN A O 1
ATOM 829 N N . GLN A 1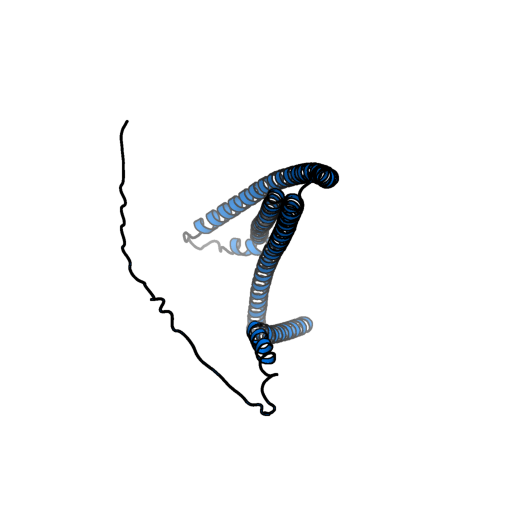 102 ? 16.889 6.222 -26.484 1.00 94.69 102 GLN A N 1
ATOM 830 C CA . GLN A 1 102 ? 18.208 5.908 -27.038 1.00 94.69 102 GLN A CA 1
ATOM 831 C C . GLN A 1 102 ? 18.342 4.421 -27.388 1.00 94.69 102 GLN A C 1
ATOM 833 O O . GLN A 1 102 ? 18.851 4.095 -28.458 1.00 94.69 102 GLN A O 1
ATOM 838 N N . ALA A 1 103 ? 17.845 3.522 -26.533 1.00 90.44 103 ALA A N 1
ATOM 839 C CA . ALA A 1 103 ? 17.845 2.084 -26.787 1.00 90.44 103 ALA A CA 1
ATOM 840 C C . ALA A 1 103 ? 17.058 1.733 -28.059 1.00 90.44 103 ALA A C 1
ATOM 842 O O . ALA A 1 103 ? 17.594 1.054 -28.928 1.00 90.44 103 ALA A O 1
ATOM 843 N N . VAL A 1 104 ? 15.852 2.284 -28.237 1.00 90.31 104 VAL A N 1
ATOM 844 C CA . VAL A 1 104 ? 15.046 2.079 -29.456 1.00 90.31 104 VAL A CA 1
ATOM 845 C C . VAL A 1 104 ? 15.763 2.616 -30.699 1.00 90.31 104 VAL A C 1
ATOM 847 O O . VAL A 1 104 ? 15.778 1.973 -31.750 1.00 90.31 104 VAL A O 1
ATOM 850 N N . ALA A 1 105 ? 16.394 3.790 -30.607 1.00 90.88 105 ALA A N 1
ATOM 851 C CA . ALA A 1 105 ? 17.180 4.330 -31.713 1.00 90.88 105 ALA A CA 1
ATOM 852 C C . ALA A 1 105 ? 18.359 3.409 -32.079 1.00 90.88 105 ALA A C 1
ATOM 854 O O . ALA A 1 105 ? 18.644 3.219 -33.261 1.00 90.88 105 ALA A O 1
ATOM 855 N N . LEU A 1 106 ? 19.023 2.808 -31.090 1.00 88.25 106 LEU A N 1
ATOM 856 C CA . LEU A 1 106 ? 20.103 1.846 -31.313 1.00 88.25 106 LEU A CA 1
ATOM 857 C C . LEU A 1 106 ? 19.590 0.536 -31.921 1.00 88.25 106 LEU A C 1
ATOM 859 O O . LEU A 1 106 ? 20.159 0.084 -32.914 1.00 88.25 106 LEU A O 1
ATOM 863 N N . GLU A 1 107 ? 18.500 -0.026 -31.396 1.00 84.25 107 GLU A N 1
ATOM 864 C CA . GLU A 1 107 ? 17.857 -1.249 -31.903 1.00 84.25 107 GLU A CA 1
ATOM 865 C C . GLU A 1 107 ? 17.481 -1.128 -33.387 1.00 84.25 107 GLU A C 1
ATOM 867 O O . GLU A 1 107 ? 17.690 -2.062 -34.157 1.00 84.25 107 GLU A O 1
ATOM 872 N N . ASN A 1 108 ? 17.028 0.046 -33.832 1.00 85.19 108 ASN A N 1
ATOM 873 C CA . ASN A 1 108 ? 16.685 0.291 -35.238 1.00 85.19 108 ASN A CA 1
ATOM 874 C C . ASN A 1 108 ? 17.905 0.395 -36.175 1.00 85.19 108 ASN A C 1
ATOM 876 O O . ASN A 1 108 ? 17.787 0.169 -37.383 1.00 85.19 108 ASN A O 1
ATOM 880 N N . ASN A 1 109 ? 19.072 0.775 -35.649 1.00 85.56 109 ASN A N 1
ATOM 881 C CA . ASN A 1 109 ? 20.283 1.005 -36.444 1.00 85.56 109 ASN A CA 1
ATOM 882 C C . ASN A 1 109 ? 21.252 -0.185 -36.425 1.00 85.56 109 ASN A C 1
ATOM 884 O O . ASN A 1 109 ? 21.993 -0.375 -37.390 1.00 85.56 109 ASN A O 1
ATOM 888 N N . LEU A 1 110 ? 21.246 -0.992 -35.359 1.00 81.56 110 LEU A N 1
ATOM 889 C CA . LEU A 1 110 ? 22.144 -2.138 -35.189 1.00 81.56 110 LEU A CA 1
ATOM 890 C C . LEU A 1 110 ? 22.063 -3.177 -36.325 1.00 81.56 110 LEU A C 1
ATOM 892 O O . LEU A 1 110 ? 23.117 -3.559 -36.825 1.00 81.56 110 LEU A O 1
ATOM 896 N N . PRO A 1 111 ? 20.877 -3.598 -36.811 1.00 79.00 111 PRO A N 1
ATOM 897 C CA . PRO A 1 111 ? 20.765 -4.653 -37.825 1.00 79.00 111 PRO A CA 1
ATOM 898 C C . PRO A 1 111 ? 21.452 -4.341 -39.161 1.00 79.00 111 PRO A C 1
ATOM 900 O O . PRO A 1 111 ? 21.779 -5.262 -39.909 1.00 79.00 111 PRO A O 1
ATOM 903 N N . LYS A 1 112 ? 21.661 -3.049 -39.459 1.00 79.19 112 LYS A N 1
ATOM 904 C CA . LYS A 1 112 ? 22.335 -2.550 -40.670 1.00 79.19 112 LYS A CA 1
ATOM 905 C C . LYS A 1 112 ? 23.864 -2.553 -40.557 1.00 79.19 112 LYS A C 1
ATOM 907 O O . LYS A 1 112 ? 24.532 -2.268 -41.540 1.00 79.19 112 LYS A O 1
ATOM 912 N N . ARG A 1 113 ? 24.399 -2.786 -39.354 1.00 79.06 113 ARG A N 1
ATOM 913 C CA . ARG A 1 113 ? 25.834 -2.732 -39.032 1.00 79.06 113 ARG A CA 1
ATOM 914 C C . ARG A 1 113 ? 26.441 -4.105 -38.737 1.00 79.06 113 ARG A C 1
ATOM 916 O O . ARG A 1 113 ? 27.627 -4.165 -38.439 1.00 79.06 113 ARG A O 1
ATOM 923 N N . LEU A 1 114 ? 25.624 -5.157 -38.729 1.00 82.69 114 LEU A N 1
ATOM 924 C CA . LEU A 1 114 ? 26.028 -6.514 -38.364 1.00 82.69 114 LEU A CA 1
ATOM 925 C C . LEU A 1 114 ? 26.119 -7.347 -39.637 1.00 82.69 114 LEU A C 1
ATOM 927 O O . LEU A 1 114 ? 25.096 -7.593 -40.279 1.00 82.69 114 LEU A O 1
ATOM 931 N N . ASP A 1 115 ? 27.320 -7.790 -39.984 1.00 79.44 115 ASP A N 1
ATOM 932 C CA . ASP A 1 115 ? 27.567 -8.525 -41.229 1.00 79.44 115 ASP A CA 1
ATOM 933 C C . ASP A 1 115 ? 27.724 -10.038 -40.981 1.00 79.44 115 ASP A C 1
ATOM 935 O O . ASP A 1 115 ? 27.560 -10.827 -41.910 1.00 79.44 115 ASP A O 1
ATOM 939 N N . SER A 1 116 ? 27.964 -10.462 -39.730 1.00 87.94 116 SER A N 1
ATOM 940 C CA . SER A 1 116 ? 28.105 -11.875 -39.348 1.00 87.94 116 SER A CA 1
ATOM 941 C C . SER A 1 116 ? 26.857 -12.449 -38.665 1.00 87.94 116 SER A C 1
ATOM 943 O O . SER A 1 116 ? 26.244 -11.807 -37.810 1.00 87.94 116 SER A O 1
ATOM 945 N N . GLU A 1 117 ? 26.523 -13.707 -38.969 1.00 86.88 117 GLU A N 1
ATOM 946 C CA . GLU A 1 117 ? 25.438 -14.451 -38.306 1.00 86.88 117 GLU A CA 1
ATOM 947 C C . GLU A 1 117 ? 25.700 -14.620 -36.803 1.00 86.88 117 GLU A C 1
ATOM 949 O O . GLU A 1 117 ? 24.813 -14.409 -35.982 1.00 86.88 117 GLU A O 1
ATOM 954 N N . THR A 1 118 ? 26.953 -14.879 -36.421 1.00 88.44 118 THR A N 1
ATOM 955 C CA . THR A 1 118 ? 27.345 -15.013 -35.009 1.00 88.44 118 THR A CA 1
ATOM 956 C C . THR A 1 118 ? 27.113 -13.728 -34.210 1.00 88.44 118 THR A C 1
ATOM 958 O O . THR A 1 118 ? 26.758 -13.781 -33.033 1.00 88.44 118 THR A O 1
ATOM 961 N N . GLU A 1 119 ? 27.276 -12.559 -34.836 1.00 87.81 119 GLU A N 1
ATOM 962 C CA . GLU A 1 119 ? 27.015 -11.262 -34.204 1.00 87.81 119 GLU A CA 1
ATOM 963 C C . GLU A 1 119 ? 25.509 -11.014 -34.029 1.00 87.81 119 GLU A C 1
ATOM 965 O O . GLU A 1 119 ? 25.087 -10.429 -33.028 1.00 87.81 119 GLU A O 1
ATOM 970 N N . ARG A 1 120 ? 24.685 -11.494 -34.972 1.00 87.31 120 ARG A N 1
ATOM 971 C CA . ARG A 1 120 ? 23.216 -11.430 -34.896 1.00 87.31 120 ARG A CA 1
ATOM 972 C C . ARG A 1 120 ? 22.670 -12.357 -33.811 1.00 87.31 120 ARG A C 1
ATOM 974 O O . ARG A 1 120 ? 21.832 -11.928 -33.017 1.00 87.31 120 ARG A O 1
ATOM 981 N N . GLU A 1 121 ? 23.179 -13.584 -33.735 1.00 90.12 121 GLU A N 1
ATOM 982 C CA . GLU A 1 121 ? 22.840 -14.542 -32.677 1.00 90.12 121 GLU A CA 1
ATOM 983 C C . GLU A 1 121 ? 23.231 -14.009 -31.290 1.00 90.12 121 GLU A C 1
ATOM 985 O O . GLU A 1 121 ? 22.408 -14.009 -30.371 1.00 90.12 121 GLU A O 1
ATOM 990 N N . LEU A 1 122 ? 24.450 -13.474 -31.135 1.00 90.62 122 LEU A N 1
ATOM 991 C CA . LEU A 1 122 ? 24.900 -12.868 -29.879 1.00 90.62 122 LEU A CA 1
ATOM 992 C C . LEU A 1 122 ? 24.001 -11.699 -29.449 1.00 90.62 122 LEU A C 1
ATOM 994 O O . LEU A 1 122 ? 23.620 -11.615 -28.280 1.00 90.62 122 LEU A O 1
ATOM 998 N N . LEU A 1 123 ? 23.634 -10.810 -30.377 1.00 88.25 123 LEU A N 1
ATOM 999 C CA . LEU A 1 123 ? 22.715 -9.710 -30.083 1.00 88.25 123 LEU A CA 1
ATOM 1000 C C . LEU A 1 123 ? 21.349 -10.226 -29.620 1.00 88.25 123 LEU A C 1
ATOM 1002 O O . LEU A 1 123 ? 20.815 -9.719 -28.635 1.00 88.25 123 LEU A O 1
ATOM 1006 N N . SER A 1 124 ? 20.797 -11.231 -30.306 1.00 89.62 124 SER A N 1
ATOM 1007 C CA . SER A 1 124 ? 19.516 -11.844 -29.938 1.00 89.62 124 SER A CA 1
ATOM 1008 C C . SER A 1 124 ? 19.540 -12.363 -28.497 1.00 89.62 124 SER A C 1
ATOM 1010 O O . SER A 1 124 ? 18.629 -12.074 -27.716 1.00 89.62 124 SER A O 1
ATOM 1012 N N . LEU A 1 125 ? 20.625 -13.040 -28.109 1.00 94.62 125 LEU A N 1
ATOM 1013 C CA . LEU A 1 125 ? 20.824 -13.517 -26.741 1.00 94.62 125 LEU A CA 1
ATOM 1014 C C . LEU A 1 125 ? 20.903 -12.366 -25.728 1.00 94.62 125 LEU A C 1
ATOM 1016 O O . LEU A 1 125 ? 20.254 -12.436 -24.686 1.00 94.62 125 LEU A O 1
ATOM 1020 N N . ILE A 1 126 ? 21.640 -11.291 -26.026 1.00 91.56 126 ILE A N 1
ATOM 1021 C CA . ILE A 1 126 ? 21.741 -10.114 -25.142 1.00 91.56 126 ILE A CA 1
ATOM 1022 C C . ILE A 1 126 ? 20.371 -9.445 -24.958 1.00 91.56 126 ILE A C 1
ATOM 1024 O O . ILE A 1 126 ? 19.977 -9.146 -23.829 1.00 91.56 126 ILE A O 1
ATOM 1028 N N . CYS A 1 127 ? 19.619 -9.244 -26.044 1.00 89.44 127 CYS A N 1
ATOM 1029 C CA . CYS A 1 127 ? 18.258 -8.710 -25.983 1.00 89.44 127 CYS A CA 1
ATOM 1030 C C . CYS A 1 127 ? 17.353 -9.598 -25.122 1.00 89.44 127 CYS A C 1
ATOM 1032 O O . CYS A 1 127 ? 16.643 -9.086 -24.255 1.00 89.44 127 CYS A O 1
ATOM 1034 N N . ARG A 1 128 ? 17.433 -10.924 -25.297 1.00 95.56 128 ARG A N 1
ATOM 1035 C CA . ARG A 1 128 ? 16.654 -11.877 -24.503 1.00 95.56 128 ARG A CA 1
ATOM 1036 C C . ARG A 1 128 ? 17.016 -11.834 -23.019 1.00 95.56 128 ARG A C 1
ATOM 1038 O O . ARG A 1 128 ? 16.123 -11.881 -22.178 1.00 95.56 128 ARG A O 1
ATOM 1045 N N . VAL A 1 129 ? 18.298 -11.712 -22.675 1.00 96.56 129 VAL A N 1
ATOM 1046 C CA . VAL A 1 129 ? 18.734 -11.549 -21.278 1.00 96.56 129 VAL A CA 1
ATOM 1047 C C . VAL A 1 129 ? 18.162 -10.264 -20.678 1.00 96.56 129 VAL A C 1
ATOM 1049 O O . VAL A 1 129 ? 17.605 -10.315 -19.586 1.00 96.56 129 VAL A O 1
ATOM 1052 N N . HIS A 1 130 ? 18.221 -9.132 -21.383 1.00 92.25 130 HIS A N 1
ATOM 1053 C CA . HIS A 1 130 ? 17.667 -7.868 -20.881 1.00 92.25 130 HIS A CA 1
ATOM 1054 C C . HIS A 1 130 ? 16.145 -7.897 -20.697 1.00 92.25 130 HIS A C 1
ATOM 1056 O O . HIS A 1 130 ? 15.630 -7.279 -19.761 1.00 92.25 130 HIS A O 1
ATOM 1062 N N . GLU A 1 131 ? 15.425 -8.594 -21.576 1.00 92.94 131 GLU A N 1
ATOM 1063 C CA . GLU A 1 131 ? 13.989 -8.840 -21.429 1.00 92.94 131 GLU A CA 1
ATOM 1064 C C . GLU A 1 131 ? 13.714 -9.640 -20.148 1.00 92.94 131 GLU A C 1
ATOM 1066 O O . GLU A 1 131 ? 12.983 -9.177 -19.275 1.00 92.94 131 GLU A O 1
ATOM 1071 N N . LEU A 1 132 ? 14.410 -10.766 -19.961 1.00 97.19 132 LEU A N 1
ATOM 1072 C CA . LEU A 1 132 ? 14.284 -11.597 -18.760 1.00 97.19 132 LEU A CA 1
ATOM 1073 C C . LEU A 1 132 ? 14.689 -10.853 -17.476 1.00 97.19 132 LEU A C 1
ATOM 1075 O O . LEU A 1 132 ? 14.098 -11.059 -16.416 1.00 97.19 132 LEU A O 1
ATOM 1079 N N . GLU A 1 133 ? 15.685 -9.970 -17.536 1.00 95.94 133 GLU A N 1
ATOM 1080 C CA . GLU A 1 133 ? 16.054 -9.105 -16.414 1.00 95.94 133 GLU A CA 1
ATOM 1081 C C . GLU A 1 133 ? 14.963 -8.077 -16.091 1.00 95.94 133 GLU A C 1
ATOM 1083 O O . GLU A 1 133 ? 14.745 -7.766 -14.915 1.00 95.94 133 GLU A O 1
ATOM 1088 N N . ALA A 1 134 ? 14.275 -7.547 -17.107 1.00 92.31 134 ALA A N 1
ATOM 1089 C CA . ALA A 1 134 ? 13.133 -6.661 -16.917 1.00 92.31 134 ALA A CA 1
ATOM 1090 C C . ALA A 1 134 ? 11.960 -7.403 -16.264 1.00 92.31 134 ALA A C 1
ATOM 1092 O O . ALA A 1 134 ? 11.430 -6.902 -15.271 1.00 92.31 134 ALA A O 1
ATOM 1093 N N . ASP A 1 135 ? 11.641 -8.608 -16.737 1.00 96.00 135 ASP A N 1
ATOM 1094 C CA . ASP A 1 135 ? 10.601 -9.469 -16.160 1.00 96.00 135 ASP A CA 1
ATOM 1095 C C . ASP A 1 135 ? 10.926 -9.843 -14.711 1.00 96.00 135 ASP A C 1
ATOM 1097 O O . ASP A 1 135 ? 10.091 -9.717 -13.814 1.00 96.00 135 ASP A O 1
ATOM 1101 N N . LYS A 1 136 ? 12.182 -10.214 -14.435 1.00 96.25 136 LYS A N 1
ATOM 1102 C CA . LYS A 1 136 ? 12.658 -10.475 -13.070 1.00 96.25 136 LYS A CA 1
ATOM 1103 C C . LYS A 1 136 ? 12.438 -9.267 -12.162 1.00 96.25 136 LYS A C 1
ATOM 1105 O O . LYS A 1 136 ? 11.995 -9.439 -11.029 1.00 96.25 136 LYS A O 1
ATOM 1110 N N . MET A 1 137 ? 12.767 -8.059 -12.621 1.00 95.19 137 MET A N 1
ATOM 1111 C CA . MET A 1 137 ? 12.556 -6.839 -11.834 1.00 95.19 137 MET A CA 1
ATOM 1112 C C . MET A 1 137 ? 11.067 -6.533 -11.630 1.00 95.19 137 MET A C 1
ATOM 1114 O O . MET A 1 137 ? 10.702 -6.089 -10.544 1.00 95.19 137 MET A O 1
ATOM 1118 N N . ALA A 1 138 ? 10.210 -6.800 -12.619 1.00 93.19 138 ALA A N 1
ATOM 1119 C CA . ALA A 1 138 ? 8.762 -6.648 -12.478 1.00 93.19 138 ALA A CA 1
ATOM 1120 C C . ALA A 1 138 ? 8.209 -7.579 -11.385 1.00 93.19 138 ALA A C 1
ATOM 1122 O O . ALA A 1 138 ? 7.591 -7.103 -10.434 1.00 93.19 138 ALA A O 1
ATOM 1123 N N . LEU A 1 139 ? 8.561 -8.869 -11.430 1.00 96.62 139 LEU A N 1
ATOM 1124 C CA . LEU A 1 139 ? 8.178 -9.851 -10.407 1.00 96.62 139 LEU A CA 1
ATOM 1125 C C . LEU A 1 139 ? 8.714 -9.495 -9.011 1.00 96.62 139 LEU A C 1
ATOM 1127 O O . LEU A 1 139 ? 8.058 -9.724 -7.995 1.00 96.62 139 LEU A O 1
ATOM 1131 N N . GLN A 1 140 ? 9.930 -8.945 -8.929 1.00 96.00 140 GLN A N 1
ATOM 1132 C CA . GLN A 1 140 ? 10.480 -8.456 -7.662 1.00 96.00 140 GLN A CA 1
ATOM 1133 C C . GLN A 1 140 ? 9.676 -7.273 -7.107 1.00 96.00 140 GLN A C 1
ATOM 1135 O O . GLN A 1 140 ? 9.452 -7.230 -5.897 1.00 96.00 140 GLN A O 1
ATOM 1140 N N . GLY A 1 141 ? 9.229 -6.358 -7.971 1.00 94.62 141 GLY A N 1
ATOM 1141 C CA . GLY A 1 141 ? 8.361 -5.241 -7.602 1.00 94.62 141 GLY A CA 1
ATOM 1142 C C . GLY A 1 141 ? 6.984 -5.697 -7.116 1.00 94.62 141 GLY A C 1
ATOM 1143 O O . GLY A 1 141 ? 6.538 -5.255 -6.061 1.00 94.62 141 GLY A O 1
ATOM 1144 N N . GLU A 1 142 ? 6.346 -6.636 -7.817 1.00 96.00 142 GLU A N 1
ATOM 1145 C CA . GLU A 1 142 ? 5.059 -7.217 -7.402 1.00 96.00 142 GLU A CA 1
ATOM 1146 C C . GLU A 1 142 ? 5.150 -7.864 -6.017 1.00 96.00 142 GLU A C 1
ATOM 1148 O O . GLU A 1 142 ? 4.367 -7.536 -5.125 1.00 96.00 142 GLU A O 1
ATOM 1153 N N . ARG A 1 143 ? 6.171 -8.701 -5.791 1.00 96.19 143 ARG A N 1
ATOM 1154 C CA . ARG A 1 143 ? 6.404 -9.334 -4.485 1.00 96.19 143 ARG A CA 1
ATOM 1155 C C . ARG A 1 143 ? 6.646 -8.306 -3.379 1.00 96.19 143 ARG A C 1
ATOM 1157 O O . ARG A 1 143 ? 6.239 -8.520 -2.238 1.00 96.19 143 ARG A O 1
ATOM 1164 N N . LEU A 1 144 ? 7.335 -7.209 -3.688 1.00 94.69 144 LEU A N 1
ATOM 1165 C CA . LEU A 1 144 ? 7.579 -6.139 -2.724 1.00 94.69 144 LEU A CA 1
ATOM 1166 C C . LEU A 1 144 ? 6.259 -5.490 -2.285 1.00 94.69 144 LEU A C 1
ATOM 1168 O O . LEU A 1 144 ? 6.012 -5.387 -1.083 1.00 94.69 144 LEU A O 1
ATOM 1172 N N . VAL A 1 145 ? 5.391 -5.133 -3.235 1.00 94.75 145 VAL A N 1
ATOM 1173 C CA . VAL A 1 145 ? 4.061 -4.563 -2.956 1.00 94.75 145 VAL A CA 1
ATOM 1174 C C . VAL A 1 145 ? 3.187 -5.553 -2.187 1.00 94.75 145 VAL A C 1
ATOM 1176 O O . VAL A 1 145 ? 2.593 -5.189 -1.175 1.00 94.75 145 VAL A O 1
ATOM 1179 N N . GLU A 1 146 ? 3.153 -6.819 -2.602 1.00 96.44 146 GLU A N 1
ATOM 1180 C CA . GLU A 1 146 ? 2.395 -7.861 -1.905 1.00 96.44 146 GLU A CA 1
ATOM 1181 C C . GLU A 1 146 ? 2.867 -8.027 -0.454 1.00 96.44 146 GLU A C 1
ATOM 1183 O O . GLU A 1 146 ? 2.054 -8.067 0.469 1.00 96.44 146 GLU A O 1
ATOM 1188 N N . SER A 1 147 ? 4.184 -8.054 -0.224 1.00 93.81 147 SER A N 1
ATOM 1189 C CA . SER A 1 147 ? 4.744 -8.162 1.126 1.00 93.81 147 SER A CA 1
ATOM 1190 C C . SER A 1 147 ? 4.369 -6.974 2.022 1.00 93.81 147 SER A C 1
ATOM 1192 O O . SER A 1 147 ? 4.118 -7.158 3.218 1.00 93.81 147 SER A O 1
ATOM 1194 N N . TYR A 1 148 ? 4.284 -5.770 1.448 1.00 93.81 148 TYR A N 1
ATOM 1195 C CA . TYR A 1 148 ? 3.820 -4.568 2.139 1.00 93.81 148 TYR A CA 1
ATOM 1196 C C . TYR A 1 148 ? 2.328 -4.668 2.488 1.00 93.81 148 TYR A C 1
ATOM 1198 O O . TYR A 1 148 ? 1.955 -4.472 3.646 1.00 93.81 148 TYR A O 1
ATOM 1206 N N . GLU A 1 149 ? 1.483 -5.053 1.531 1.00 93.62 149 GLU A N 1
ATOM 1207 C CA . GLU A 1 149 ? 0.041 -5.219 1.747 1.00 93.62 149 GLU A CA 1
ATOM 1208 C C . GLU A 1 149 ? -0.269 -6.297 2.792 1.00 93.62 149 GLU A C 1
ATOM 1210 O O . GLU A 1 149 ? -1.142 -6.112 3.643 1.00 93.62 149 GLU A O 1
ATOM 1215 N N . LEU A 1 150 ? 0.469 -7.410 2.782 1.00 94.12 150 LEU A N 1
ATOM 1216 C CA . LEU A 1 150 ? 0.334 -8.468 3.784 1.00 94.12 150 LEU A CA 1
ATOM 1217 C C . LEU A 1 150 ? 0.696 -7.976 5.186 1.00 94.12 150 LEU A C 1
ATOM 1219 O O . LEU A 1 150 ? -0.049 -8.244 6.130 1.00 94.12 150 LEU A O 1
ATOM 1223 N N . ARG A 1 151 ? 1.795 -7.225 5.330 1.00 90.75 151 ARG A N 1
ATOM 1224 C CA . ARG A 1 151 ? 2.178 -6.612 6.611 1.00 90.75 151 ARG A CA 1
ATOM 1225 C C . ARG A 1 151 ? 1.084 -5.671 7.110 1.00 90.75 151 ARG A C 1
ATOM 1227 O O . ARG A 1 151 ? 0.612 -5.825 8.233 1.00 90.75 151 ARG A O 1
ATOM 1234 N N . ARG A 1 152 ? 0.626 -4.765 6.246 1.00 89.12 152 ARG A N 1
ATOM 1235 C CA . ARG A 1 152 ? -0.411 -3.777 6.558 1.00 89.12 152 ARG A CA 1
ATOM 1236 C C . ARG A 1 152 ? -1.730 -4.428 6.987 1.00 89.12 152 ARG A C 1
ATOM 1238 O O . ARG A 1 152 ? -2.333 -4.036 7.986 1.00 89.12 152 ARG A O 1
ATOM 1245 N N . ARG A 1 153 ? -2.174 -5.468 6.271 1.00 93.50 153 ARG A N 1
ATOM 1246 C CA . ARG A 1 153 ? -3.354 -6.270 6.651 1.00 93.50 153 ARG A CA 1
ATOM 1247 C C . ARG A 1 153 ? -3.137 -7.012 7.965 1.00 93.50 153 ARG A C 1
ATOM 1249 O O . ARG A 1 153 ? -4.052 -7.060 8.784 1.00 93.50 153 ARG A O 1
ATOM 1256 N N . GLY A 1 154 ? -1.941 -7.556 8.181 1.00 92.94 154 GLY A N 1
ATOM 1257 C CA . GLY A 1 154 ? -1.548 -8.183 9.438 1.00 92.94 154 GLY A CA 1
ATOM 1258 C C . GLY A 1 154 ? -1.727 -7.232 10.620 1.00 92.94 154 GLY A C 1
ATOM 1259 O O . GLY A 1 154 ? -2.389 -7.585 11.593 1.00 92.94 154 GLY A O 1
ATOM 1260 N N . ASP A 1 155 ? -1.223 -6.005 10.524 1.00 88.44 155 ASP A N 1
ATOM 1261 C CA . ASP A 1 155 ? -1.349 -5.003 11.590 1.00 88.44 155 ASP A CA 1
ATOM 1262 C C . ASP A 1 155 ? -2.814 -4.611 11.858 1.00 88.44 155 ASP A C 1
ATOM 1264 O O . ASP A 1 155 ? -3.234 -4.472 13.015 1.00 88.44 155 ASP A O 1
ATOM 1268 N N . LEU A 1 156 ? -3.633 -4.506 10.805 1.00 89.88 156 LEU A N 1
ATOM 1269 C CA . LEU A 1 156 ? -5.074 -4.279 10.937 1.00 89.88 156 LEU A CA 1
ATOM 1270 C C . LEU A 1 156 ? -5.775 -5.437 11.663 1.00 89.88 156 LEU A C 1
ATOM 1272 O O . LEU A 1 156 ? -6.575 -5.191 12.569 1.00 89.88 156 LEU A O 1
ATOM 1276 N N . LEU A 1 157 ? -5.457 -6.687 11.314 1.00 93.50 157 LEU A N 1
ATOM 1277 C CA . LEU A 1 157 ? -6.004 -7.865 11.991 1.00 93.50 157 LEU A CA 1
ATOM 1278 C C . LEU A 1 157 ? -5.650 -7.853 13.479 1.00 93.50 157 LEU A C 1
ATOM 1280 O O . LEU A 1 157 ? -6.542 -7.994 14.314 1.00 93.50 157 LEU A O 1
ATOM 1284 N N . HIS A 1 158 ? -4.387 -7.600 13.837 1.00 91.25 158 HIS A N 1
ATOM 1285 C CA . HIS A 1 158 ? -3.976 -7.494 15.242 1.00 91.25 158 HIS A CA 1
ATOM 1286 C C . HIS A 1 158 ? -4.792 -6.439 16.004 1.00 91.25 158 HIS A C 1
ATOM 1288 O O . HIS A 1 158 ? -5.212 -6.675 17.143 1.00 91.25 158 HIS A O 1
ATOM 1294 N N . ARG A 1 159 ? -5.069 -5.290 15.374 1.00 89.69 159 ARG A N 1
ATOM 1295 C CA . ARG A 1 159 ? -5.908 -4.236 15.958 1.00 89.69 159 ARG A CA 1
ATOM 1296 C C . ARG A 1 159 ? -7.343 -4.709 16.189 1.00 89.69 159 ARG A C 1
ATOM 1298 O O . ARG A 1 159 ? -7.873 -4.487 17.278 1.00 89.69 159 ARG A O 1
ATOM 1305 N N . MET A 1 160 ? -7.944 -5.378 15.207 1.00 92.69 160 MET A N 1
ATOM 1306 C CA . MET A 1 160 ? -9.297 -5.934 15.315 1.00 92.69 160 MET A CA 1
ATOM 1307 C C . MET A 1 160 ? -9.384 -7.015 16.394 1.00 92.69 160 MET A C 1
ATOM 1309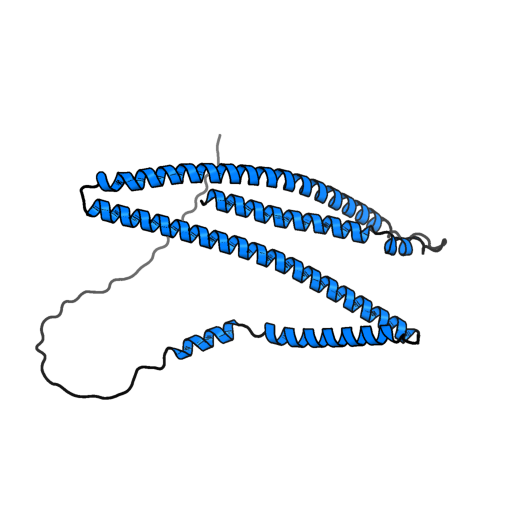 O O . MET A 1 160 ? -10.267 -6.946 17.243 1.00 92.69 160 MET A O 1
ATOM 1313 N N . HIS A 1 161 ? -8.422 -7.940 16.459 1.00 93.44 161 HIS A N 1
ATOM 1314 C CA . HIS A 1 161 ? -8.358 -8.948 17.522 1.00 93.44 161 HIS A CA 1
ATOM 1315 C C . HIS A 1 161 ? -8.243 -8.315 18.913 1.00 93.44 161 HIS A C 1
ATOM 1317 O O . HIS A 1 161 ? -8.898 -8.755 19.858 1.00 93.44 161 HIS A O 1
ATOM 1323 N N . ARG A 1 162 ? -7.431 -7.261 19.062 1.00 92.25 162 ARG A N 1
ATOM 1324 C CA . ARG A 1 162 ? -7.342 -6.519 20.326 1.00 92.25 162 ARG A CA 1
ATOM 1325 C C . ARG A 1 162 ? -8.671 -5.848 20.679 1.00 92.25 162 ARG A C 1
ATOM 1327 O O . ARG A 1 162 ? -9.075 -5.905 21.836 1.00 92.25 162 ARG A O 1
ATOM 1334 N N . GLN A 1 163 ? -9.335 -5.217 19.712 1.00 93.25 163 GLN A N 1
ATOM 1335 C CA . GLN A 1 163 ? -10.638 -4.584 19.921 1.00 93.25 163 GLN A CA 1
ATOM 1336 C C . GLN A 1 163 ? -11.705 -5.608 20.312 1.00 93.25 163 GLN A C 1
ATOM 1338 O O . GLN A 1 163 ? -12.454 -5.356 21.250 1.00 93.25 163 GLN A O 1
ATOM 1343 N N . GLN A 1 164 ? -11.739 -6.763 19.647 1.00 93.25 164 GLN A N 1
ATOM 1344 C CA . GLN A 1 164 ? -12.644 -7.859 19.977 1.00 93.25 164 GLN A CA 1
ATOM 1345 C C . GLN A 1 164 ? -12.446 -8.305 21.428 1.00 93.25 164 GLN A C 1
ATOM 1347 O O . GLN A 1 164 ? -13.389 -8.241 22.202 1.00 93.25 164 GLN A O 1
ATOM 1352 N N . ARG A 1 165 ? -11.207 -8.605 21.847 1.00 94.06 165 ARG A N 1
ATOM 1353 C CA . ARG A 1 165 ? -10.907 -8.983 23.243 1.00 94.06 165 ARG A CA 1
ATOM 1354 C C . ARG A 1 165 ? -11.400 -7.950 24.260 1.00 94.06 165 ARG A C 1
ATOM 1356 O O . ARG A 1 165 ? -11.961 -8.312 25.285 1.00 94.06 165 ARG A O 1
ATOM 1363 N N . ILE A 1 166 ? -11.197 -6.660 23.980 1.00 94.56 166 ILE A N 1
ATOM 1364 C CA . ILE A 1 166 ? -11.669 -5.582 24.861 1.00 94.56 166 ILE A CA 1
ATOM 1365 C C . ILE A 1 166 ? -13.202 -5.569 24.928 1.00 94.56 166 ILE A C 1
ATOM 1367 O O . ILE A 1 166 ? -13.763 -5.412 26.011 1.00 94.56 166 ILE A O 1
ATOM 1371 N N . THR A 1 167 ? -13.881 -5.730 23.793 1.00 94.75 167 THR A N 1
ATOM 1372 C CA . THR A 1 167 ? -15.346 -5.809 23.732 1.00 94.75 167 THR A CA 1
ATOM 1373 C C . THR A 1 167 ? -15.865 -7.019 24.509 1.00 94.75 167 THR A C 1
ATOM 1375 O O . THR A 1 167 ? -16.782 -6.864 25.317 1.00 94.75 167 THR A O 1
ATOM 1378 N N . ASP A 1 168 ? -15.235 -8.182 24.351 1.00 95.12 168 ASP A N 1
ATOM 1379 C CA . ASP A 1 168 ? -15.597 -9.416 25.049 1.00 95.12 168 ASP A CA 1
ATOM 1380 C C . ASP A 1 168 ? -15.459 -9.252 26.573 1.00 95.12 168 ASP A C 1
ATOM 1382 O O . ASP A 1 168 ? -16.361 -9.615 27.337 1.00 95.12 168 ASP A O 1
ATOM 1386 N N . ASP A 1 169 ? -14.372 -8.619 27.027 1.00 96.62 169 ASP A N 1
ATOM 1387 C CA . ASP A 1 169 ? -14.139 -8.292 28.436 1.00 96.62 169 ASP A CA 1
ATOM 1388 C C . ASP A 1 169 ? -15.185 -7.311 28.984 1.00 96.62 169 ASP A C 1
ATOM 1390 O O . ASP A 1 169 ? -15.678 -7.480 30.105 1.00 96.62 169 ASP A O 1
ATOM 1394 N N . ILE A 1 170 ? -15.527 -6.270 28.215 1.00 95.19 170 ILE A N 1
ATOM 1395 C CA . ILE A 1 170 ? -16.550 -5.286 28.596 1.00 95.19 170 ILE A CA 1
ATOM 1396 C C . ILE A 1 170 ? -17.903 -5.981 28.752 1.00 95.19 170 ILE A C 1
ATOM 1398 O O . ILE A 1 170 ? -18.556 -5.810 29.783 1.00 95.19 170 ILE A O 1
ATOM 1402 N N . ILE A 1 171 ? -18.303 -6.787 27.767 1.00 95.06 171 ILE A N 1
ATOM 1403 C CA . ILE A 1 171 ? -19.571 -7.521 27.769 1.00 95.06 171 ILE A CA 1
ATOM 1404 C C . ILE A 1 171 ? -19.635 -8.489 28.954 1.00 95.06 171 ILE A C 1
ATOM 1406 O O . ILE A 1 171 ? -20.634 -8.516 29.678 1.00 95.06 171 ILE A O 1
ATOM 1410 N N . THR A 1 172 ? -18.556 -9.234 29.200 1.00 94.31 172 THR A N 1
ATOM 1411 C CA . THR A 1 172 ? -18.468 -10.194 30.309 1.00 94.31 172 THR A CA 1
ATOM 1412 C C . THR A 1 172 ? -18.607 -9.493 31.661 1.00 94.31 172 THR A C 1
ATOM 1414 O O . THR A 1 172 ? -19.403 -9.912 32.504 1.00 94.31 172 THR A O 1
ATOM 1417 N N . LYS A 1 173 ? -17.904 -8.370 31.862 1.00 95.44 173 LYS A N 1
ATOM 1418 C CA . LYS A 1 173 ? -17.998 -7.579 33.100 1.00 95.44 173 LYS A CA 1
ATOM 1419 C C . LYS A 1 173 ? -19.375 -6.947 33.287 1.00 95.44 173 LYS A C 1
ATOM 1421 O O . LYS A 1 173 ? -19.895 -6.952 34.399 1.00 95.44 173 LYS A O 1
ATOM 1426 N N . GLN A 1 174 ? -19.982 -6.420 32.222 1.00 94.00 174 GLN A N 1
ATOM 1427 C CA . GLN A 1 174 ? -21.338 -5.867 32.276 1.00 94.00 174 GLN A CA 1
ATOM 1428 C C . GLN A 1 174 ? -22.355 -6.927 32.713 1.00 94.00 174 GLN A C 1
ATOM 1430 O O . GLN A 1 174 ? -23.138 -6.665 33.625 1.00 94.00 174 GLN A O 1
ATOM 1435 N N . ARG A 1 175 ? -22.296 -8.135 32.134 1.00 91.50 175 ARG A N 1
ATOM 1436 C CA . ARG A 1 175 ? -23.154 -9.261 32.535 1.00 91.50 175 ARG A CA 1
ATOM 1437 C C . ARG A 1 175 ? -22.983 -9.618 34.004 1.00 91.50 175 ARG A C 1
ATOM 1439 O O . ARG A 1 175 ? -23.975 -9.673 34.723 1.00 91.50 175 ARG A O 1
ATOM 1446 N N . GLN A 1 176 ? -21.741 -9.765 34.466 1.00 92.69 176 GLN A N 1
ATOM 1447 C CA . GLN A 1 176 ? -21.453 -10.096 35.862 1.00 92.69 176 GLN A CA 1
ATOM 1448 C C . GLN A 1 176 ? -22.035 -9.062 36.840 1.00 92.69 176 GLN A C 1
ATOM 1450 O O . GLN A 1 176 ? -22.552 -9.430 37.893 1.00 92.69 176 GLN A O 1
ATOM 1455 N N . ILE A 1 177 ? -21.979 -7.770 36.498 1.00 93.69 177 ILE A N 1
ATOM 1456 C CA . ILE A 1 177 ? -22.547 -6.697 37.327 1.00 93.69 177 ILE A CA 1
ATOM 1457 C C . ILE A 1 177 ? -24.080 -6.753 37.331 1.00 93.69 177 ILE A C 1
ATOM 1459 O O . ILE A 1 177 ? -24.684 -6.638 38.395 1.00 93.69 177 ILE A O 1
ATOM 1463 N N . ILE A 1 178 ? -24.709 -6.933 36.166 1.00 91.69 178 ILE A N 1
ATOM 1464 C CA . ILE A 1 178 ? -26.173 -6.984 36.037 1.00 91.69 178 ILE A CA 1
ATOM 1465 C C . ILE A 1 178 ? -26.744 -8.184 36.800 1.00 91.69 178 ILE A C 1
ATOM 1467 O O . ILE A 1 178 ? -27.677 -8.024 37.588 1.00 91.69 178 ILE A O 1
ATOM 1471 N N . GLU A 1 179 ? -26.158 -9.365 36.595 1.00 89.56 179 GLU A N 1
ATOM 1472 C CA . GLU A 1 179 ? -26.556 -10.609 37.257 1.00 89.56 179 GLU A CA 1
ATOM 1473 C C . GLU A 1 179 ? -26.265 -10.541 38.765 1.00 89.56 179 GLU A C 1
ATOM 1475 O O . GLU A 1 179 ? -27.118 -10.893 39.576 1.00 89.56 179 GLU A O 1
ATOM 1480 N N . GLY A 1 180 ? -25.112 -9.991 39.164 1.00 90.81 180 GLY A N 1
ATOM 1481 C CA . GLY A 1 180 ? -24.743 -9.829 40.573 1.00 90.81 180 GLY A CA 1
ATOM 1482 C C . GLY A 1 180 ? -25.614 -8.834 41.351 1.00 90.81 180 GLY A C 1
ATOM 1483 O O . GLY A 1 180 ? -25.747 -8.963 42.566 1.00 90.81 180 GLY A O 1
ATOM 1484 N N . GLN A 1 181 ? -26.220 -7.853 40.676 1.00 90.06 181 GLN A N 1
ATOM 1485 C CA . GLN A 1 181 ? -27.127 -6.869 41.283 1.00 90.06 181 GLN A CA 1
ATOM 1486 C C . GLN A 1 181 ? -28.615 -7.206 41.081 1.00 90.06 181 GLN A C 1
ATOM 1488 O O . GLN A 1 181 ? -29.467 -6.408 41.469 1.00 90.06 181 GLN A O 1
ATOM 1493 N N . ASN A 1 182 ? -28.941 -8.369 40.495 1.00 86.62 182 ASN A N 1
ATOM 1494 C CA . ASN A 1 182 ? -30.308 -8.786 40.147 1.00 86.62 182 ASN A CA 1
ATOM 1495 C C . ASN A 1 182 ? -31.097 -7.718 39.363 1.00 86.62 182 ASN A C 1
ATOM 1497 O O . ASN A 1 182 ? -32.305 -7.551 39.552 1.00 86.62 182 ASN A O 1
ATOM 1501 N N . MET A 1 183 ? -30.426 -6.971 38.480 1.00 87.75 183 MET A N 1
ATOM 1502 C CA . MET A 1 183 ? -31.107 -5.953 37.683 1.00 87.75 183 MET A CA 1
ATOM 1503 C C . MET A 1 183 ? -31.911 -6.601 36.544 1.00 87.75 183 MET A C 1
ATOM 1505 O O . MET A 1 183 ? -31.386 -7.469 35.841 1.00 87.75 183 MET A O 1
ATOM 1509 N N . PRO A 1 184 ? -33.174 -6.187 36.313 1.00 85.81 184 PRO A N 1
ATOM 1510 C CA . PRO A 1 184 ? -33.973 -6.720 35.220 1.00 85.81 184 PRO A CA 1
ATOM 1511 C C . PRO A 1 184 ? -33.363 -6.304 33.881 1.00 85.81 184 PRO A C 1
ATOM 1513 O O . PRO A 1 184 ? -33.167 -5.121 33.608 1.00 85.81 184 PRO A O 1
ATOM 1516 N N . LEU A 1 185 ? -33.061 -7.291 33.041 1.00 88.38 185 LEU A N 1
ATOM 1517 C CA . LEU A 1 185 ? -32.390 -7.067 31.768 1.00 88.38 185 LEU A CA 1
ATOM 1518 C C . LEU A 1 185 ? -33.389 -6.538 30.711 1.00 88.38 185 LEU A C 1
ATOM 1520 O O . LEU A 1 185 ? -34.360 -7.248 30.410 1.00 88.38 185 LEU A O 1
ATOM 1524 N N . PRO A 1 186 ? -33.170 -5.337 30.134 1.00 92.50 186 PRO A N 1
ATOM 1525 C CA . PRO A 1 186 ? -34.016 -4.783 29.072 1.00 92.50 186 PRO A CA 1
ATOM 1526 C C . PRO A 1 186 ? -34.082 -5.695 27.838 1.00 92.50 186 PRO A C 1
ATOM 1528 O O . PRO A 1 186 ? -33.130 -6.427 27.563 1.00 92.50 186 PRO A O 1
ATOM 1531 N N . ALA A 1 187 ? -35.189 -5.645 27.088 1.00 90.06 187 ALA A N 1
ATOM 1532 C CA . ALA A 1 187 ? -35.398 -6.483 25.900 1.00 90.06 187 ALA A CA 1
ATOM 1533 C C . ALA A 1 187 ? -34.307 -6.262 24.837 1.00 90.06 187 ALA A C 1
ATOM 1535 O O . ALA A 1 187 ? -33.643 -7.216 24.445 1.00 90.06 187 ALA A O 1
ATOM 1536 N N . ASP A 1 188 ? -34.017 -5.005 24.504 1.00 93.38 188 ASP A N 1
ATOM 1537 C CA . ASP A 1 188 ? -32.996 -4.644 23.513 1.00 93.38 188 ASP A CA 1
ATOM 1538 C C . ASP A 1 188 ? -31.607 -5.206 23.871 1.00 93.38 188 ASP A C 1
ATOM 1540 O O . ASP A 1 188 ? -30.865 -5.687 23.015 1.00 93.38 188 ASP A O 1
ATOM 1544 N N . LEU A 1 189 ? -31.255 -5.208 25.163 1.00 92.81 189 LEU A N 1
ATOM 1545 C CA . LEU A 1 189 ? -29.969 -5.730 25.632 1.00 92.81 189 LEU A CA 1
ATOM 1546 C C . LEU A 1 189 ? -29.922 -7.268 25.611 1.00 92.81 189 LEU A C 1
ATOM 1548 O O . LEU A 1 189 ? -28.861 -7.845 25.371 1.00 92.81 189 LEU A O 1
ATOM 1552 N N . LYS A 1 190 ? -31.061 -7.945 25.818 1.00 91.69 190 LYS A N 1
ATOM 1553 C CA . LYS A 1 190 ? -31.169 -9.401 25.619 1.00 91.69 190 LYS A CA 1
ATOM 1554 C C . LYS A 1 190 ? -30.895 -9.772 24.167 1.00 91.69 190 LYS A C 1
ATOM 1556 O O . LYS A 1 190 ? -30.141 -10.715 23.928 1.00 91.69 190 LYS A O 1
ATOM 1561 N N . ASP A 1 191 ? -31.467 -9.026 23.228 1.00 94.81 191 ASP A N 1
ATOM 1562 C CA . ASP A 1 191 ? -31.285 -9.274 21.798 1.00 94.81 191 ASP A CA 1
ATOM 1563 C C . ASP A 1 191 ? -29.831 -9.038 21.370 1.00 94.81 191 ASP A C 1
ATOM 1565 O O . ASP A 1 191 ? -29.246 -9.887 20.695 1.00 94.81 191 ASP A O 1
ATOM 1569 N N . LEU A 1 192 ? -29.193 -7.966 21.858 1.00 94.62 192 LEU A N 1
ATOM 1570 C CA . LEU A 1 192 ? -27.765 -7.715 21.625 1.00 94.62 192 LEU A CA 1
ATOM 1571 C C . LEU A 1 192 ? -26.876 -8.842 22.161 1.00 94.62 192 LEU A C 1
ATOM 1573 O O . LEU A 1 192 ? -25.979 -9.308 21.460 1.00 94.62 192 LEU A O 1
ATOM 1577 N N . TYR A 1 193 ? -27.134 -9.333 23.376 1.00 94.56 193 TYR A N 1
ATOM 1578 C CA . TYR A 1 193 ? -26.377 -10.465 23.906 1.00 94.56 193 TYR A CA 1
ATOM 1579 C C . TYR A 1 193 ? -26.602 -11.758 23.127 1.00 94.56 193 TYR A C 1
ATOM 1581 O O . TYR A 1 193 ? -25.669 -12.551 23.002 1.00 94.56 193 TYR A O 1
ATOM 1589 N N . ARG A 1 194 ? -27.811 -11.978 22.605 1.00 94.19 194 ARG A N 1
ATOM 1590 C CA . ARG A 1 194 ? -28.105 -13.126 21.746 1.00 94.19 194 ARG A CA 1
ATOM 1591 C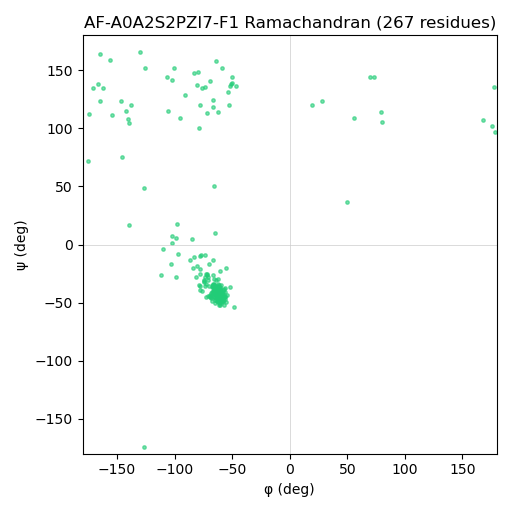 C . ARG A 1 194 ? -27.313 -13.049 20.443 1.00 94.19 194 ARG A C 1
ATOM 1593 O O . ARG A 1 194 ? -26.702 -14.044 20.064 1.00 94.19 194 ARG A O 1
ATOM 1600 N N . SER A 1 195 ? -27.288 -11.879 19.803 1.00 94.25 195 SER A N 1
ATOM 1601 C CA . SER A 1 195 ? -26.506 -11.638 18.584 1.00 94.25 195 SER A CA 1
ATOM 1602 C C . SER A 1 195 ? -25.012 -11.857 18.829 1.00 94.25 195 SER A C 1
ATOM 1604 O O . SER A 1 195 ? -24.367 -12.600 18.098 1.00 94.25 195 SER A O 1
ATOM 1606 N N . TYR A 1 196 ? -24.474 -11.295 19.913 1.00 93.44 196 TYR A N 1
ATOM 1607 C CA . TYR A 1 196 ? -23.071 -11.473 20.293 1.00 93.44 196 TYR A CA 1
ATOM 1608 C C . TYR A 1 196 ? -22.703 -12.950 20.520 1.00 93.44 196 TYR A C 1
ATOM 1610 O O . TYR A 1 196 ? -21.678 -13.421 20.033 1.00 93.44 196 TYR A O 1
ATOM 1618 N N . GLN A 1 197 ? -23.560 -13.720 21.202 1.00 92.00 197 GLN A N 1
ATOM 1619 C CA . GLN A 1 197 ? -23.344 -15.161 21.374 1.00 92.00 197 GLN A CA 1
ATOM 1620 C C . GLN A 1 197 ? -23.330 -15.904 20.031 1.00 92.00 197 GLN A C 1
ATOM 1622 O O . GLN A 1 197 ? -22.468 -16.755 19.817 1.00 92.00 197 GLN A O 1
ATOM 1627 N N . GLN A 1 198 ? -24.246 -15.573 19.115 1.00 93.31 198 GLN A N 1
ATOM 1628 C CA . GLN A 1 198 ? -24.274 -16.166 17.774 1.00 93.31 198 GLN A CA 1
ATOM 1629 C C . GLN A 1 198 ? -22.981 -15.883 16.997 1.00 93.31 198 GLN A C 1
ATOM 1631 O O . GLN A 1 198 ? -22.429 -16.803 16.393 1.00 93.31 198 GLN A O 1
ATOM 1636 N N . GLU A 1 199 ? -22.464 -14.655 17.056 1.00 90.00 199 GLU A N 1
ATOM 1637 C CA . GLU A 1 199 ? -21.214 -14.275 16.385 1.00 90.00 199 GLU A CA 1
ATOM 1638 C C . GLU A 1 199 ? -19.987 -15.000 16.950 1.00 90.00 199 GLU A C 1
ATOM 1640 O O . GLU A 1 199 ? -19.158 -15.483 16.176 1.00 90.00 199 GLU A O 1
ATOM 1645 N N . ILE A 1 200 ? -19.878 -15.154 18.276 1.00 88.50 200 ILE A N 1
ATOM 1646 C CA . ILE A 1 200 ? -18.786 -15.933 18.888 1.00 88.50 200 ILE A CA 1
ATOM 1647 C C . ILE A 1 200 ? -18.795 -17.372 18.370 1.00 88.50 200 ILE A C 1
ATOM 1649 O O . ILE A 1 200 ? -17.751 -17.907 17.988 1.00 88.50 200 ILE A O 1
ATOM 1653 N N . HIS A 1 201 ? -19.972 -18.001 18.341 1.00 86.12 201 HIS A N 1
ATOM 1654 C CA . HIS A 1 201 ? -20.101 -19.365 17.843 1.00 86.12 201 HIS A CA 1
ATOM 1655 C C . HIS A 1 201 ? -19.727 -19.454 16.359 1.00 86.12 201 HIS A C 1
ATOM 1657 O O . HIS A 1 201 ? -18.950 -20.332 15.992 1.00 86.12 201 HIS A O 1
ATOM 1663 N N . ALA A 1 202 ? -20.196 -18.524 15.521 1.00 84.06 202 ALA A N 1
ATOM 1664 C CA . ALA A 1 202 ? -19.845 -18.475 14.101 1.00 84.06 202 ALA A CA 1
ATOM 1665 C C . ALA A 1 202 ? -18.330 -18.307 13.867 1.00 84.06 202 ALA A C 1
ATOM 1667 O O . ALA A 1 202 ? -17.753 -18.994 13.023 1.00 84.06 202 ALA A O 1
ATOM 1668 N N . ASN A 1 203 ? -17.661 -17.451 14.646 1.00 76.88 203 ASN A N 1
ATOM 1669 C CA . ASN A 1 203 ? -16.211 -17.261 14.555 1.00 76.88 203 ASN A CA 1
ATOM 1670 C C . ASN A 1 203 ? -15.419 -18.504 14.980 1.00 76.88 203 ASN A C 1
ATOM 1672 O O . ASN A 1 203 ? -14.387 -18.796 14.375 1.00 76.88 203 ASN A O 1
ATOM 1676 N N . SER A 1 204 ? -15.906 -19.263 15.966 1.00 74.62 204 SER A N 1
ATOM 1677 C CA . SER A 1 204 ? -15.279 -20.527 16.369 1.00 74.62 204 SER A CA 1
ATOM 1678 C C . SER A 1 204 ? -15.281 -21.550 15.227 1.00 74.62 204 SER A C 1
ATOM 1680 O O . SER A 1 204 ? -14.251 -22.159 14.965 1.00 74.62 204 SER A O 1
ATOM 1682 N N . TYR A 1 205 ? -16.396 -21.686 14.498 1.00 63.31 205 TYR A N 1
ATOM 1683 C CA . TYR A 1 205 ? -16.486 -22.611 13.360 1.00 63.31 205 TYR A CA 1
ATOM 1684 C C . TYR A 1 205 ? -15.578 -22.211 12.187 1.00 63.31 205 TYR A C 1
ATOM 1686 O O . TYR A 1 205 ? -15.016 -23.074 11.517 1.00 63.31 205 TYR A O 1
ATOM 1694 N N . ASN A 1 206 ? -15.390 -20.911 11.943 1.00 60.12 206 ASN A N 1
ATOM 1695 C CA . ASN A 1 206 ? -14.500 -20.436 10.878 1.00 60.12 206 ASN A CA 1
ATOM 1696 C C . ASN A 1 206 ? -13.010 -20.668 11.195 1.00 60.12 206 ASN A C 1
ATOM 1698 O O . ASN A 1 206 ? -12.219 -20.905 10.282 1.00 60.12 206 ASN A O 1
ATOM 1702 N N . SER A 1 207 ? -12.617 -20.646 12.474 1.00 57.53 207 SER A N 1
ATOM 1703 C CA . SER A 1 207 ? -11.238 -20.935 12.898 1.00 57.53 207 SER A CA 1
ATOM 1704 C C . SER A 1 207 ? -10.817 -22.377 12.580 1.00 57.53 207 SER A C 1
ATOM 1706 O O . SER A 1 207 ? -9.679 -22.621 12.171 1.00 57.53 207 SER A O 1
ATOM 1708 N N . ASP A 1 208 ? -11.733 -23.336 12.707 1.00 55.28 208 ASP A N 1
ATOM 1709 C CA . ASP A 1 208 ? -11.453 -24.754 12.446 1.00 55.28 208 ASP A CA 1
ATOM 1710 C C . ASP A 1 208 ? -11.251 -25.046 10.948 1.00 55.28 208 ASP A C 1
ATOM 1712 O O . ASP A 1 208 ? -10.489 -25.936 10.574 1.00 55.28 208 ASP A O 1
ATOM 1716 N N . VAL A 1 209 ? -11.863 -24.250 10.066 1.00 56.94 209 VAL A N 1
ATOM 1717 C CA . VAL A 1 209 ? -11.678 -24.366 8.609 1.00 56.94 209 VAL A CA 1
ATOM 1718 C C . VAL A 1 209 ? -10.325 -23.787 8.173 1.00 56.94 209 VAL A C 1
ATOM 1720 O O . VAL A 1 209 ? -9.633 -24.388 7.353 1.00 56.94 209 VAL A O 1
ATOM 1723 N N . ILE A 1 210 ? -9.899 -22.660 8.756 1.00 55.72 210 ILE A N 1
ATOM 1724 C CA . ILE A 1 210 ? -8.636 -21.972 8.412 1.00 55.72 210 ILE A CA 1
ATOM 1725 C C . ILE A 1 210 ? -7.401 -22.724 8.943 1.00 55.72 210 ILE A C 1
ATOM 1727 O O . ILE A 1 210 ? -6.322 -22.642 8.357 1.00 55.72 210 ILE A O 1
ATOM 1731 N N . THR A 1 211 ? -7.542 -23.478 10.036 1.00 54.75 211 THR A N 1
ATOM 1732 C CA . THR A 1 211 ? -6.443 -24.264 10.626 1.00 54.75 211 THR A CA 1
ATOM 1733 C C . THR A 1 211 ? -6.139 -25.560 9.878 1.00 54.75 211 THR A C 1
ATOM 1735 O O . THR A 1 211 ? -5.102 -26.169 10.146 1.00 54.75 211 THR A O 1
ATOM 1738 N N . THR A 1 212 ? -6.966 -25.967 8.905 1.00 56.12 212 THR A N 1
ATOM 1739 C CA . THR A 1 212 ? -6.574 -27.031 7.974 1.00 56.12 212 THR A CA 1
ATOM 1740 C C . THR A 1 212 ? -5.501 -26.492 7.022 1.00 56.12 212 THR A C 1
ATOM 1742 O O . THR A 1 212 ? -5.765 -25.587 6.228 1.00 56.12 212 THR A O 1
ATOM 1745 N N . PRO A 1 213 ? -4.252 -26.985 7.095 1.00 53.41 213 PRO A N 1
ATOM 1746 C CA . PRO A 1 213 ? -3.189 -26.441 6.272 1.00 53.41 213 PRO A CA 1
ATOM 1747 C C . PRO A 1 213 ? -3.486 -26.754 4.801 1.00 53.41 213 PRO A C 1
ATOM 1749 O O . PRO A 1 213 ? -3.526 -27.917 4.395 1.00 53.41 213 PRO A O 1
ATOM 1752 N N . LEU A 1 214 ? -3.652 -25.705 3.990 1.00 55.78 214 LEU A N 1
ATOM 1753 C CA . LEU A 1 214 ? -3.875 -25.785 2.538 1.00 55.78 214 LEU A CA 1
ATOM 1754 C C . LEU A 1 214 ? -2.767 -26.581 1.814 1.00 55.78 214 LEU A C 1
ATOM 1756 O O . LEU A 1 214 ? -2.969 -27.122 0.728 1.00 55.78 214 LEU A O 1
ATOM 1760 N N . THR A 1 215 ? -1.600 -26.720 2.451 1.00 53.75 215 THR A N 1
ATOM 1761 C CA . THR A 1 215 ? -0.496 -27.563 1.984 1.00 53.75 215 THR A CA 1
ATOM 1762 C C . THR A 1 215 ? -0.869 -29.047 1.922 1.00 53.75 215 THR A C 1
ATOM 1764 O O . THR A 1 215 ? -0.369 -29.749 1.049 1.00 53.75 215 THR A O 1
ATOM 1767 N N . SER A 1 216 ? -1.781 -29.536 2.768 1.00 49.53 216 SER A N 1
ATOM 1768 C CA . SER A 1 216 ? -2.248 -30.932 2.742 1.00 49.53 216 SER A CA 1
ATOM 1769 C C . SER A 1 216 ? -3.047 -31.252 1.466 1.00 49.53 216 SER A C 1
ATOM 1771 O O . SER A 1 216 ? -2.931 -32.340 0.897 1.00 49.53 216 SER A O 1
ATOM 1773 N N . ALA A 1 217 ? -3.791 -30.268 0.946 1.00 51.62 217 ALA A N 1
ATOM 1774 C CA . ALA A 1 217 ? -4.528 -30.396 -0.310 1.00 51.62 217 ALA A CA 1
ATOM 1775 C C . ALA A 1 217 ? -3.601 -30.355 -1.539 1.00 51.62 217 ALA A C 1
ATOM 1777 O O . ALA A 1 217 ? -3.816 -31.108 -2.486 1.00 51.62 217 ALA A O 1
ATOM 1778 N N . MET A 1 218 ? -2.525 -29.557 -1.510 1.00 50.19 218 MET A N 1
ATOM 1779 C CA . MET A 1 218 ? -1.550 -29.504 -2.613 1.00 50.19 218 MET A CA 1
ATOM 1780 C C . MET A 1 218 ? -0.744 -30.805 -2.774 1.00 50.19 218 MET A C 1
ATOM 1782 O O . MET A 1 218 ? -0.526 -31.235 -3.902 1.00 50.19 218 MET A O 1
ATOM 1786 N N . HIS A 1 219 ? -0.378 -31.493 -1.684 1.00 51.91 219 HIS A N 1
ATOM 1787 C CA . HIS A 1 219 ? 0.325 -32.790 -1.762 1.00 51.91 219 HIS A CA 1
ATOM 1788 C C . HIS A 1 219 ? -0.558 -33.942 -2.280 1.00 51.91 219 HIS A C 1
ATOM 1790 O O . HIS A 1 219 ? -0.041 -34.986 -2.677 1.00 51.91 219 HIS A O 1
ATOM 1796 N N . SER A 1 220 ? -1.886 -33.777 -2.281 1.00 48.06 220 SER A N 1
ATOM 1797 C CA . SER A 1 220 ? -2.809 -34.789 -2.815 1.00 48.06 220 SER A CA 1
ATOM 1798 C C . SER A 1 220 ? -2.993 -34.695 -4.331 1.00 48.06 220 SER A C 1
ATOM 1800 O O . SER A 1 220 ? -3.368 -35.687 -4.949 1.00 48.06 220 SER A O 1
ATOM 1802 N N . ILE A 1 221 ? -2.692 -33.545 -4.946 1.00 52.00 221 ILE A N 1
ATOM 1803 C CA . ILE A 1 221 ? -2.825 -33.354 -6.400 1.00 52.00 221 ILE A CA 1
ATOM 1804 C C . ILE A 1 221 ? -1.693 -34.077 -7.152 1.00 52.00 221 ILE A C 1
ATOM 1806 O O . ILE A 1 221 ? -1.938 -34.647 -8.216 1.00 52.00 221 ILE A O 1
ATOM 1810 N N . ASP A 1 222 ? -0.499 -34.167 -6.559 1.00 46.41 222 ASP A N 1
ATOM 1811 C CA . ASP A 1 222 ? 0.698 -34.745 -7.194 1.00 46.41 222 ASP A CA 1
ATOM 1812 C C . ASP A 1 222 ? 0.641 -36.280 -7.349 1.00 46.41 222 ASP A C 1
ATOM 1814 O O . ASP A 1 222 ? 1.187 -36.852 -8.289 1.00 46.41 222 ASP A O 1
ATOM 1818 N N . LYS A 1 223 ? -0.114 -36.982 -6.490 1.00 45.50 223 LYS A N 1
ATOM 1819 C CA . LYS A 1 223 ? -0.290 -38.448 -6.592 1.00 45.50 223 LYS A CA 1
ATOM 1820 C C . LYS A 1 223 ? -1.196 -38.899 -7.739 1.00 45.50 223 LYS A C 1
ATOM 1822 O O . LYS A 1 223 ? -1.277 -40.095 -8.015 1.00 45.50 223 LYS A O 1
ATOM 1827 N N . SER A 1 224 ? -1.875 -37.966 -8.402 1.00 43.56 224 SER A N 1
ATOM 1828 C CA . SER A 1 224 ? -2.782 -38.262 -9.518 1.00 43.56 224 SER A CA 1
ATOM 1829 C C . SER A 1 224 ? -2.044 -38.472 -10.842 1.00 43.56 224 SER A C 1
ATOM 1831 O O . SER A 1 224 ? -2.625 -39.037 -11.764 1.00 43.56 224 SER A O 1
ATOM 1833 N N . PHE A 1 225 ? -0.789 -38.016 -10.958 1.00 41.28 225 PHE A N 1
ATOM 1834 C CA . PHE A 1 225 ? -0.073 -37.969 -12.238 1.00 41.28 225 PHE A CA 1
ATOM 1835 C C . PHE A 1 225 ? 0.868 -39.164 -12.484 1.00 41.28 225 PHE A C 1
ATOM 1837 O O . PHE A 1 225 ? 1.357 -39.339 -13.594 1.00 41.28 225 PHE A O 1
ATOM 1844 N N . GLU A 1 226 ? 1.084 -40.035 -11.492 1.00 40.69 226 GLU A N 1
ATOM 1845 C CA . GLU A 1 226 ? 2.050 -41.145 -11.597 1.00 40.69 226 GLU A CA 1
ATOM 1846 C C . GLU A 1 226 ? 1.406 -42.523 -11.860 1.00 40.69 226 GLU A C 1
ATOM 1848 O O . GLU A 1 226 ? 2.086 -43.547 -11.860 1.00 40.69 226 GLU A O 1
ATOM 1853 N N . LYS A 1 227 ? 0.089 -42.588 -12.112 1.00 43.03 227 LYS A N 1
ATOM 1854 C CA . LYS A 1 227 ? -0.624 -43.863 -12.319 1.00 43.03 227 LYS A CA 1
ATOM 1855 C C . LYS A 1 227 ? -1.426 -43.931 -13.619 1.00 43.03 227 LYS A C 1
ATOM 1857 O O . LYS A 1 227 ? -2.566 -44.380 -13.618 1.00 43.03 227 LYS A O 1
ATOM 1862 N N . THR A 1 228 ? -0.812 -43.560 -14.741 1.00 39.69 228 THR A N 1
ATOM 1863 C CA . THR A 1 228 ? -1.258 -43.989 -16.079 1.00 39.69 228 THR A CA 1
ATOM 1864 C C . THR A 1 228 ? -0.067 -44.187 -17.010 1.00 39.69 228 THR A C 1
ATOM 1866 O O . THR A 1 228 ? 0.178 -43.349 -17.863 1.00 39.69 228 THR A O 1
ATOM 1869 N N . THR A 1 229 ? 0.673 -45.282 -16.829 1.00 39.25 229 THR A N 1
ATOM 1870 C CA . THR A 1 229 ? 1.308 -46.079 -17.901 1.00 39.25 229 THR A CA 1
ATOM 1871 C C . THR A 1 229 ? 2.134 -47.173 -17.239 1.00 39.25 229 THR A C 1
ATOM 1873 O O . THR A 1 229 ? 3.199 -46.874 -16.718 1.00 39.25 229 THR A O 1
ATOM 1876 N N . ILE A 1 230 ? 1.612 -48.401 -17.220 1.00 37.25 230 ILE A N 1
ATOM 1877 C CA . ILE A 1 230 ? 2.298 -49.701 -17.369 1.00 37.25 230 ILE A CA 1
ATOM 1878 C C . ILE A 1 230 ? 1.191 -50.754 -17.211 1.00 37.25 230 ILE A C 1
ATOM 1880 O O . ILE A 1 230 ? 0.739 -51.016 -16.101 1.00 37.25 230 ILE A O 1
ATOM 1884 N N . ASP A 1 231 ? 0.665 -51.222 -18.345 1.00 32.19 231 ASP A N 1
ATOM 1885 C CA . ASP A 1 231 ? 0.429 -52.640 -18.670 1.00 32.19 231 ASP A CA 1
ATOM 1886 C C . ASP A 1 231 ? -0.451 -52.740 -19.929 1.00 32.19 231 ASP A C 1
ATOM 1888 O O . ASP A 1 231 ? -1.644 -52.461 -19.867 1.00 32.19 231 ASP A O 1
ATOM 1892 N N . ASP A 1 232 ? 0.128 -53.133 -21.073 1.00 30.91 232 ASP A N 1
ATOM 1893 C CA . ASP A 1 232 ? -0.303 -54.364 -21.760 1.00 30.91 232 ASP A CA 1
ATOM 1894 C C . ASP A 1 232 ? 0.729 -54.820 -22.825 1.00 30.91 232 ASP A C 1
ATOM 1896 O O . ASP A 1 232 ? 1.076 -54.088 -23.748 1.00 30.91 232 ASP A O 1
ATOM 1900 N N . ARG A 1 233 ? 1.186 -56.069 -22.649 1.00 31.66 233 ARG A N 1
ATOM 1901 C CA . ARG A 1 233 ? 1.569 -57.112 -23.632 1.00 31.66 233 ARG A CA 1
ATOM 1902 C C . ARG A 1 233 ? 2.628 -56.899 -24.735 1.00 31.66 233 ARG A C 1
ATOM 1904 O O . ARG A 1 233 ? 2.395 -56.338 -25.795 1.00 31.66 233 ARG A O 1
ATOM 1911 N N . SER A 1 234 ? 3.756 -57.584 -24.500 1.00 31.61 234 SER A N 1
ATOM 1912 C CA . SER A 1 234 ? 4.375 -58.660 -25.313 1.00 31.61 234 SER A CA 1
ATOM 1913 C C . SER A 1 234 ? 3.971 -58.804 -26.793 1.00 31.61 234 SER A C 1
ATOM 1915 O O . SER A 1 234 ? 2.847 -59.201 -27.071 1.00 31.61 234 SER A O 1
ATOM 1917 N N . ASP A 1 235 ? 4.946 -58.687 -27.710 1.00 33.31 235 ASP A N 1
ATOM 1918 C CA . ASP A 1 235 ? 5.303 -59.809 -28.595 1.00 33.31 235 ASP A CA 1
ATOM 1919 C C . ASP A 1 235 ? 6.661 -59.644 -29.323 1.00 33.31 235 ASP A C 1
ATOM 1921 O O . ASP A 1 235 ? 7.286 -58.588 -29.344 1.00 33.31 235 ASP A O 1
ATOM 1925 N N . LYS A 1 236 ? 7.139 -60.778 -29.838 1.00 36.38 236 LYS A N 1
ATOM 1926 C CA . LYS A 1 236 ? 8.517 -61.196 -30.158 1.00 36.38 236 LYS A CA 1
ATOM 1927 C C . LYS A 1 236 ? 9.108 -60.670 -31.483 1.00 36.38 236 LYS A C 1
ATOM 1929 O O . LYS A 1 236 ? 8.416 -60.651 -32.491 1.00 36.38 236 LYS A O 1
ATOM 1934 N N . ASN A 1 237 ? 10.435 -60.461 -31.523 1.00 31.55 237 ASN A N 1
ATOM 1935 C CA . ASN A 1 237 ? 11.350 -60.835 -32.634 1.00 31.55 237 ASN A CA 1
ATOM 1936 C C . ASN A 1 237 ? 12.821 -60.551 -32.223 1.00 31.55 237 ASN A C 1
ATOM 1938 O O . ASN A 1 237 ? 13.125 -59.438 -31.823 1.00 31.55 237 ASN A O 1
ATOM 1942 N N . LYS A 1 238 ? 13.714 -61.537 -32.030 1.00 31.34 238 LYS A N 1
ATOM 1943 C CA . LYS A 1 238 ? 14.494 -62.378 -32.976 1.00 31.34 238 LYS A CA 1
ATOM 1944 C C . LYS A 1 238 ? 15.755 -61.702 -33.575 1.00 31.34 238 LYS A C 1
ATOM 1946 O O . LYS A 1 238 ? 15.632 -60.835 -34.427 1.00 31.34 238 LYS A O 1
ATOM 1951 N N . TYR A 1 239 ? 16.917 -62.274 -33.197 1.00 29.30 239 TYR A N 1
ATOM 1952 C CA . TYR A 1 239 ? 18.278 -62.198 -33.789 1.00 29.30 239 TYR A CA 1
ATOM 1953 C C . TYR A 1 239 ? 19.049 -60.876 -33.599 1.00 29.30 239 TYR A C 1
ATOM 1955 O O . TYR A 1 239 ? 18.461 -59.814 -33.682 1.00 29.30 239 TYR A O 1
ATOM 1963 N N . THR A 1 240 ? 20.369 -60.786 -33.412 1.00 31.12 240 THR A N 1
ATOM 1964 C CA . THR A 1 240 ? 21.506 -61.673 -33.095 1.00 31.12 240 THR A CA 1
ATOM 1965 C C . THR A 1 240 ? 22.666 -60.696 -32.832 1.00 31.12 240 THR A C 1
ATOM 1967 O O . THR A 1 240 ? 22.852 -59.761 -33.607 1.00 31.12 240 THR A O 1
ATOM 1970 N N . VAL A 1 241 ? 23.444 -60.890 -31.766 1.00 39.00 241 VAL A N 1
ATOM 1971 C CA . VAL A 1 241 ? 24.684 -60.132 -31.496 1.00 39.00 241 VAL A CA 1
ATOM 1972 C C . VAL A 1 241 ? 25.844 -60.763 -32.277 1.00 39.00 241 VAL A C 1
ATOM 1974 O O . VAL A 1 241 ? 25.894 -61.991 -32.381 1.00 39.00 241 VAL A O 1
ATOM 1977 N N . PRO A 1 242 ? 26.826 -59.967 -32.734 1.00 38.38 242 PRO A N 1
ATOM 1978 C CA . PRO A 1 242 ? 28.204 -60.372 -32.485 1.00 38.38 242 PRO A CA 1
ATOM 1979 C C . PRO A 1 242 ? 29.035 -59.273 -31.789 1.00 38.38 242 PRO A C 1
ATOM 1981 O O . PRO A 1 242 ? 28.738 -58.086 -31.924 1.00 38.38 242 PRO A O 1
ATOM 1984 N N . PRO A 1 243 ? 30.055 -59.670 -31.005 1.00 43.12 243 PRO A N 1
ATOM 1985 C CA . PRO A 1 243 ? 30.718 -58.819 -30.020 1.00 43.12 243 PRO A CA 1
ATOM 1986 C C . PRO A 1 243 ? 32.039 -58.263 -30.555 1.00 43.12 243 PRO A C 1
ATOM 1988 O O . PRO A 1 243 ? 32.709 -58.972 -31.303 1.00 43.12 243 PRO A O 1
ATOM 1991 N N . THR A 1 244 ? 32.499 -57.089 -30.097 1.00 31.53 244 THR A N 1
ATOM 1992 C CA . THR A 1 244 ? 33.942 -56.887 -29.855 1.00 31.53 244 THR A CA 1
ATOM 1993 C C . THR A 1 244 ? 34.311 -55.632 -29.041 1.00 31.53 244 THR A C 1
ATOM 1995 O O . THR A 1 244 ? 33.836 -54.535 -29.301 1.00 31.53 244 THR A O 1
ATOM 1998 N N . VAL A 1 245 ? 35.276 -55.873 -28.145 1.00 38.03 245 VAL A N 1
ATOM 1999 C CA . VAL A 1 245 ? 36.335 -55.020 -27.568 1.00 38.03 245 VAL A CA 1
ATOM 2000 C C . VAL A 1 245 ? 36.008 -54.044 -26.428 1.00 38.03 245 VAL A C 1
ATOM 2002 O O . VAL A 1 245 ? 35.497 -52.941 -26.591 1.00 38.03 245 VAL A O 1
ATOM 2005 N N . GLU A 1 246 ? 36.470 -54.490 -25.259 1.00 32.12 246 GLU A N 1
ATOM 2006 C CA . GLU A 1 246 ? 36.812 -53.768 -24.040 1.00 32.12 246 GLU A CA 1
ATOM 2007 C C . GLU A 1 246 ? 37.677 -52.521 -24.293 1.00 32.12 246 GLU A C 1
ATOM 2009 O O . GLU A 1 246 ? 38.710 -52.595 -24.956 1.00 32.12 246 GLU A O 1
ATOM 2014 N N . SER A 1 247 ? 37.365 -51.405 -23.631 1.00 33.88 247 SER A N 1
ATOM 2015 C CA . SER A 1 247 ? 38.423 -50.484 -23.216 1.00 33.88 247 SER A CA 1
ATOM 2016 C C . SER A 1 247 ? 38.133 -49.891 -21.842 1.00 33.88 247 SER A C 1
ATOM 2018 O O . SER A 1 247 ? 37.166 -49.171 -21.607 1.00 33.88 247 SER A O 1
ATOM 2020 N N . ARG A 1 248 ? 39.027 -50.274 -20.937 1.00 32.75 248 ARG A N 1
ATOM 2021 C CA . ARG A 1 248 ? 39.220 -49.884 -19.542 1.00 32.75 248 ARG A CA 1
ATOM 2022 C C . ARG A 1 248 ? 39.337 -48.359 -19.402 1.00 32.75 248 ARG A C 1
ATOM 2024 O O . ARG A 1 248 ? 40.179 -47.748 -20.052 1.00 32.75 248 ARG A O 1
ATOM 2031 N N . GLY A 1 249 ? 38.585 -47.771 -18.475 1.00 33.56 249 GLY A N 1
ATOM 2032 C CA . GLY A 1 249 ? 38.795 -46.408 -17.981 1.00 33.56 249 GLY A CA 1
ATOM 2033 C C . GLY A 1 249 ? 38.572 -46.375 -16.473 1.00 33.56 249 GLY A C 1
ATOM 2034 O O . GLY A 1 249 ? 37.445 -46.510 -16.010 1.00 33.56 249 GLY A O 1
ATOM 2035 N N . HIS A 1 250 ? 39.664 -46.302 -15.714 1.00 38.72 250 HIS A N 1
ATOM 2036 C CA . HIS A 1 250 ? 39.685 -46.337 -14.253 1.00 38.72 250 HIS A CA 1
ATOM 2037 C C . HIS A 1 250 ? 39.091 -45.079 -13.610 1.00 38.72 250 HIS A C 1
ATOM 2039 O O . HIS A 1 250 ? 39.360 -43.957 -14.032 1.00 38.72 250 HIS A O 1
ATOM 2045 N N . ALA A 1 251 ? 38.348 -45.306 -12.527 1.00 34.38 251 ALA A N 1
ATOM 2046 C CA . ALA A 1 251 ? 37.949 -44.310 -11.547 1.00 34.38 251 ALA A CA 1
ATOM 2047 C C . ALA A 1 251 ? 39.143 -43.913 -10.665 1.00 34.38 251 ALA A C 1
ATOM 2049 O O . ALA A 1 251 ? 39.865 -44.789 -10.186 1.00 34.38 251 ALA A O 1
ATOM 2050 N N . ILE A 1 252 ? 39.319 -42.610 -10.421 1.00 37.72 252 ILE A N 1
ATOM 2051 C CA . ILE A 1 252 ? 40.209 -42.083 -9.380 1.00 37.72 252 ILE A CA 1
ATOM 2052 C C . ILE A 1 252 ? 39.538 -40.874 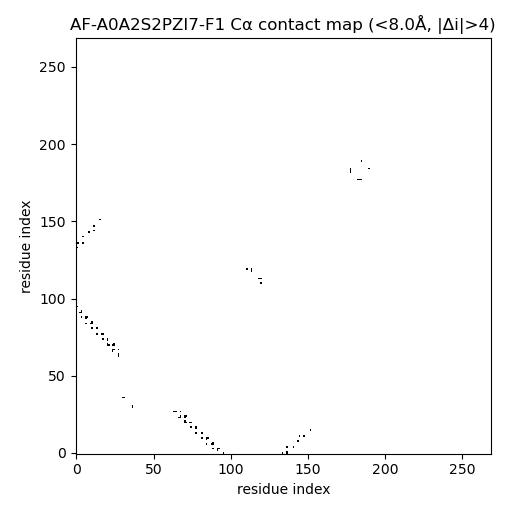-8.703 1.00 37.72 252 ILE A C 1
ATOM 2054 O O . ILE A 1 252 ? 39.436 -39.792 -9.271 1.00 37.72 252 ILE A O 1
ATOM 2058 N N . THR A 1 253 ? 39.110 -41.084 -7.465 1.00 40.94 253 THR A N 1
ATOM 2059 C CA . THR A 1 253 ? 39.147 -40.158 -6.311 1.00 40.94 253 THR A CA 1
ATOM 2060 C C . THR A 1 253 ? 39.768 -40.973 -5.156 1.00 40.94 253 THR A C 1
ATOM 2062 O O . THR A 1 253 ? 39.818 -42.200 -5.310 1.00 40.94 253 THR A O 1
ATOM 2065 N N . PRO A 1 254 ? 40.243 -40.424 -4.011 1.00 46.69 254 PRO A N 1
ATOM 2066 C CA . PRO A 1 254 ? 40.108 -39.086 -3.395 1.00 46.69 254 PRO A CA 1
ATOM 2067 C C . PRO A 1 254 ? 41.522 -38.496 -3.060 1.00 46.69 254 PRO A C 1
ATOM 2069 O O . PRO A 1 254 ? 42.511 -39.031 -3.538 1.00 46.69 254 PRO A O 1
ATOM 2072 N N . GLU A 1 255 ? 41.783 -37.358 -2.404 1.00 33.25 255 GLU A N 1
ATOM 2073 C CA . GLU A 1 255 ? 41.493 -36.984 -1.013 1.00 33.25 255 GLU A CA 1
ATOM 2074 C C . GLU A 1 255 ? 42.067 -35.572 -0.710 1.00 33.25 255 GLU A C 1
ATOM 2076 O O . GLU A 1 255 ? 43.185 -35.233 -1.092 1.00 33.25 255 GLU A O 1
ATOM 2081 N N . SER A 1 256 ? 41.252 -34.753 -0.039 1.00 36.03 256 SER A N 1
ATOM 2082 C CA . SER A 1 256 ? 41.542 -33.975 1.182 1.00 36.03 256 SER A CA 1
ATOM 2083 C C . SER A 1 256 ? 42.984 -33.493 1.508 1.00 36.03 256 SER A C 1
ATOM 2085 O O . SER A 1 256 ? 43.877 -34.268 1.835 1.00 36.03 256 SER A O 1
ATOM 2087 N N . ARG A 1 257 ? 43.159 -32.167 1.688 1.00 35.94 257 ARG A N 1
ATOM 2088 C CA . ARG A 1 257 ? 43.797 -31.634 2.916 1.00 35.94 257 ARG A CA 1
ATOM 2089 C C . ARG A 1 257 ? 43.540 -30.145 3.173 1.00 35.94 257 ARG A C 1
ATOM 2091 O O . ARG A 1 257 ? 43.661 -29.294 2.302 1.00 35.94 257 ARG A O 1
ATOM 2098 N N . LEU A 1 258 ? 43.207 -29.904 4.437 1.00 40.53 258 LEU A N 1
ATOM 2099 C CA . LEU A 1 258 ? 42.998 -28.653 5.161 1.00 40.53 258 LEU A CA 1
ATOM 2100 C C . LEU A 1 258 ? 44.279 -27.807 5.263 1.00 40.53 258 LEU A C 1
ATOM 2102 O O . LEU A 1 258 ? 45.382 -28.353 5.261 1.00 40.53 258 LEU A O 1
ATOM 2106 N N . GLY A 1 259 ? 44.126 -26.498 5.482 1.00 35.06 259 GLY A N 1
ATOM 2107 C CA . GLY A 1 259 ? 45.252 -25.613 5.792 1.00 35.06 259 GLY A CA 1
ATOM 2108 C C . GLY A 1 259 ? 44.854 -24.173 6.112 1.00 35.06 259 GLY A C 1
ATOM 2109 O O . GLY A 1 259 ? 45.087 -23.266 5.326 1.00 35.06 259 GLY A O 1
ATOM 2110 N N . THR A 1 260 ? 44.254 -23.977 7.281 1.00 40.72 260 THR A N 1
ATOM 2111 C CA . THR A 1 260 ? 44.047 -22.704 7.984 1.00 40.72 260 THR A CA 1
ATOM 2112 C C . THR A 1 260 ? 45.345 -21.891 8.089 1.00 40.72 260 THR A C 1
ATOM 2114 O O . THR A 1 260 ? 46.367 -22.456 8.465 1.00 40.72 260 THR A O 1
ATOM 2117 N N . THR A 1 261 ? 45.321 -20.566 7.897 1.00 42.53 261 THR A N 1
ATOM 2118 C CA . THR A 1 261 ? 46.204 -19.633 8.634 1.00 42.53 261 THR A CA 1
ATOM 2119 C C . THR A 1 261 ? 45.574 -18.240 8.710 1.00 42.53 261 THR A C 1
ATOM 2121 O O . THR A 1 261 ? 45.457 -17.523 7.723 1.00 42.53 261 THR A O 1
ATOM 2124 N N . SER A 1 262 ? 45.201 -17.880 9.936 1.00 36.72 262 SER A N 1
ATOM 2125 C CA . SER A 1 262 ? 45.000 -16.521 10.432 1.00 36.72 262 SER A CA 1
ATOM 2126 C C . SER A 1 262 ? 46.361 -15.911 10.784 1.00 36.72 262 SER A C 1
ATOM 2128 O O . SER A 1 262 ? 47.162 -16.594 11.424 1.00 36.72 262 SER A O 1
ATOM 2130 N N . ARG A 1 263 ? 46.615 -14.640 10.434 1.00 43.50 263 ARG A N 1
ATOM 2131 C CA . ARG A 1 263 ? 47.572 -13.786 11.161 1.00 43.50 263 ARG A CA 1
ATOM 2132 C C . ARG A 1 263 ? 47.144 -12.320 11.176 1.00 43.50 263 ARG A C 1
ATOM 2134 O O . ARG A 1 263 ? 46.980 -11.684 10.142 1.00 43.50 263 ARG A O 1
ATOM 2141 N N . TYR A 1 264 ? 47.043 -11.832 12.406 1.00 38.19 264 TYR A N 1
ATOM 2142 C CA . TYR A 1 264 ? 47.104 -10.450 12.855 1.00 38.19 264 TYR A CA 1
ATOM 2143 C C . TYR A 1 264 ? 48.324 -9.701 12.307 1.00 38.19 264 TYR A C 1
ATOM 2145 O O . TYR A 1 264 ? 49.419 -10.262 12.307 1.00 38.19 264 TYR A O 1
ATOM 2153 N N . ILE A 1 265 ? 48.156 -8.410 11.997 1.00 48.16 265 ILE A N 1
ATOM 2154 C CA . ILE A 1 265 ? 49.206 -7.394 12.156 1.00 48.16 265 ILE A CA 1
ATOM 2155 C C . ILE A 1 265 ? 48.565 -6.127 12.740 1.00 48.16 265 ILE A C 1
ATOM 2157 O O . ILE A 1 265 ? 47.662 -5.539 12.150 1.00 48.16 265 ILE A O 1
ATOM 2161 N N . THR A 1 266 ? 49.053 -5.740 13.914 1.00 45.22 266 THR A N 1
ATOM 2162 C CA . THR A 1 266 ? 48.875 -4.454 14.592 1.00 45.22 266 THR A CA 1
ATOM 2163 C C . THR A 1 266 ? 50.183 -3.657 14.512 1.00 45.22 266 THR A C 1
ATOM 2165 O O . THR A 1 266 ? 51.249 -4.238 14.696 1.00 45.22 266 THR A O 1
ATOM 2168 N N . ASN A 1 267 ? 50.041 -2.329 14.367 1.00 41.94 267 ASN A N 1
ATOM 2169 C CA . ASN A 1 267 ? 50.987 -1.232 14.679 1.00 41.94 267 ASN A CA 1
ATOM 2170 C C . ASN A 1 267 ? 52.241 -1.114 13.771 1.00 41.94 267 ASN A C 1
ATOM 2172 O O . ASN A 1 267 ? 52.774 -2.113 13.317 1.00 41.94 267 ASN A O 1
ATOM 2176 N N . HIS A 1 268 ? 52.779 0.059 13.415 1.00 41.19 268 HIS A N 1
ATOM 2177 C CA . HIS A 1 268 ? 52.895 1.355 14.096 1.00 41.19 268 HIS A CA 1
ATOM 2178 C C . HIS A 1 268 ? 53.065 2.525 13.100 1.00 41.19 268 HIS A C 1
ATOM 2180 O O . HIS A 1 268 ? 53.574 2.305 12.001 1.00 41.19 268 HIS A O 1
ATOM 2186 N N . SER A 1 269 ? 52.735 3.730 13.600 1.00 46.62 269 SER A N 1
ATOM 2187 C CA . SER A 1 269 ? 53.307 5.081 13.371 1.00 46.62 269 SER A CA 1
ATOM 2188 C C . SER A 1 269 ? 52.267 6.138 13.026 1.00 46.62 269 SER A C 1
ATOM 2190 O O . SER A 1 269 ? 51.620 6.023 11.967 1.00 46.62 269 SER A O 1
#

Secondary structure (DSSP, 8-state):
-HHHHHHHHHHHHHHHHHHHHHHHHHHHHHHH-HHHHHHHHTT--TT-PPPS-SHHHHHHHHHHHHHHHHHHHHHHHHHHHHHHHHHHHHHHHHHHHHHHHHHHHHHHHGGGS---HHHHHHHHHHHHHHHHHHHHHHHHHHHHHHHHHHHHHHHHHHHHHHHHHHHHHHHHHHHHHHHHTTPPPPHHHHHHHHHHHHHHHHHHHHHHHHTS-HHHHHHHHGGGSSSS-----------------------------------------

Solvent-accessible surface area (backbone atoms only — not comparable to full-atom values): 16497 Å² total; per-residue (Å²): 108,70,70,54,52,55,48,53,50,50,52,53,53,48,51,54,52,46,55,52,32,53,49,52,44,51,53,47,53,63,64,68,39,60,89,68,57,56,63,70,67,74,66,67,67,99,78,71,80,85,70,96,66,65,62,68,59,53,54,51,55,51,51,50,49,51,53,38,55,49,31,56,52,50,44,54,51,46,51,57,50,47,54,51,48,53,53,51,44,54,52,52,50,54,53,49,51,54,51,50,53,52,48,53,56,45,64,74,50,48,73,83,74,55,90,48,68,70,58,51,53,52,48,51,52,52,53,50,50,54,51,52,52,50,52,51,52,50,54,52,47,52,51,51,53,49,55,51,52,51,51,54,49,49,56,50,49,54,51,50,56,53,50,49,54,53,50,53,50,50,52,53,52,51,49,53,52,38,64,73,66,70,53,86,79,54,69,72,57,52,51,50,52,50,53,52,53,52,50,55,53,54,52,55,60,53,52,63,61,68,68,53,60,69,65,64,61,58,64,58,59,64,70,69,73,80,76,84,85,91,85,84,82,89,87,89,84,84,88,82,87,86,88,87,83,89,80,91,80,84,88,84,84,87,82,91,83,88,82,88,83,89,82,90,86,80,90,88,134

Foldseek 3Di:
DVVLLVLVLVLLVLVVLLVVLVVLLVVLCVVPPCPPVVVVVVPPDPDDDDDPPVPVVVVVNVVSVVSNVVSVVSNVVSVVVNVVSVVVSVVVVVVVVVVVVVVVVCVVCVVVVDPDPVVVVVVVVVVVVVVVVVVVVVVVSVVSVVVSVVVVVVVVVVVVVVVVVVVVVVLVVVVCVCVVVVPDDDPVRVVVVVVVVVVVVVVVVVVVVVPPPVVVVVVVVVVVPPPPDDDDDDDDDDDDDDDDDDDDDDDDDDDDDDDDDDDDDDDDD

pLDDT: mean 75.45, std 23.45, range [29.3, 98.06]

Radius of gyration: 36.08 Å; Cα contacts (8 Å, |Δi|>4): 50; chains: 1; bounding box: 89×78×96 Å

Sequence (269 aa):
RRKLMDIDGHLLSLGVEAERQHQIISQWESRNNKLYCRRTSNQRRPNTKGSNGTANTAESLDNDQLNMHQAWSDLSYIEHEQERYVALRSKTVSELDSVRQQAVALENNLPKRLDSETERELLSLICRVHELEADKMALQGERLVESYELRRRGDLLHRMHRQQRITDDIITKQRQIIEGQNMPLPADLKDLYRSYQQEIHANSYNSDVITTPLTSAMHSIDKSFEKTTIDDRSDKNKYTVPPTVESRGHAITPESRLGTTSRYITNHS

Organism: NCBI:txid143950

Mean predicted aligned error: 16.83 Å